Protein AF-0000000086530148 (afdb_homodimer)

pLDDT: mean 88.87, std 15.74, range [31.28, 98.94]

Solvent-accessible surface area (backbone atoms only — not comparable to full-atom values): 15691 Å² total; per-residue (Å²): 125,78,77,72,66,81,71,26,86,39,63,66,50,39,54,51,49,44,41,50,23,48,54,64,55,34,61,70,63,45,58,68,39,42,47,95,46,77,69,20,33,38,30,39,54,86,34,54,71,33,61,21,65,67,44,43,50,54,51,50,53,51,38,49,73,73,59,45,36,38,63,43,64,53,45,79,45,77,48,81,52,71,56,34,38,38,38,42,30,39,30,37,38,32,46,82,56,75,85,52,79,53,49,42,31,37,36,33,41,35,30,34,57,54,96,80,25,42,23,37,38,34,38,45,31,26,53,40,41,72,88,60,36,60,77,54,51,60,37,62,77,63,68,55,33,63,92,106,122,80,78,70,66,82,70,25,86,39,62,65,49,38,54,52,48,46,41,50,21,47,54,64,55,35,62,69,64,44,59,68,39,42,46,96,46,76,70,21,34,36,31,40,54,85,35,55,71,35,60,22,65,67,44,42,49,55,52,50,52,50,38,49,73,73,58,46,38,38,67,42,64,54,45,78,45,77,48,82,53,70,55,33,38,38,39,44,30,39,30,38,38,32,46,82,56,76,86,52,79,53,50,42,32,37,37,36,41,35,28,35,57,54,97,78,26,42,22,38,38,35,37,44,31,26,52,39,43,72,88,61,36,59,77,52,51,59,39,64,77,62,66,56,33,63,92,105

Nearest PDB structures (foldseek):
  3gwr-assembly1_A  TM=8.904E-01  e=2.259E-10  Thiobacillus denitrificans ATCC 25259
  3cnx-assembly1_A  TM=9.156E-01  e=1.763E-09  Streptomyces avermitilis
  3f7s-assembly1_A-2  TM=8.495E-01  e=7.991E-09  Pseudomonas putida KT2440
  2rgq-assembly1_A  TM=8.212E-01  e=1.454E-07  Nostoc punctiforme PCC 73102
  7rec-assembly1_E-2  TM=7.831E-01  e=1.006E-06  Homo sapiens

Secondary structure (DSSP, 8-state):
---------SHHHHHHHHHHHHHTT-HHHHHTTB-SSTT-EEE-TTS-EEEHHHHHHHHHHHHHHHS-EEEEEEEEEEEEETTEEEEEEEEEEEES-TTSPPEEEEEEEEEEEETTEEEEEEEEEEEPPHHHHHHHHHHHHTT--TT-/---------SHHHHHHHHHHHHHTT-HHHHHTTB-SSTT-EEE-TTS-EEEHHHHHHHHHHHHHHHS-EEEEEEEEEEEEETTEEEEEEEEEEEES-TTSPPEEEEEEEEEEEETTEEEEEEEEEEEPPHHHHHHHHHHHHTT--TT-

Foldseek 3Di:
DPPPLPLDQDLVVLVVQCLVCLQVLPLVSNLSQADQDQLAWEAEAVGDIATGSVRVSVVSNVCSVPWRWGKAWQDWDWDDDDFKIKIWTWIFTGTPPNVDGTFTKIKIWIWGQDPNHIHTRYMYMHGDDPVRCVVRVVRVVVVPRPVD/DPPPLPQDQDLVVLVVQCLVCLQVLPLVSNLSQADQDQLAWEAEAVGDIATGSVRVSVVSNVCSVPWRWGKAWQDWDWDDDDFKIKIWTWIFTGTPPNVDGTFTKIKIWIWGQDPNHIHTRYMYMHGDDPVRCVVRVVRVVVVPRPVD

Radius of gyration: 19.08 Å; Cα contacts (8 Å, |Δi|>4): 586; chains: 2; bounding box: 40×58×39 Å

InterPro domains:
  IPR032710 NTF2-like domain superfamily [SSF54427] (8-129)
  IPR037401 SnoaL-like domain [PF13474] (13-127)

Structure (mmCIF, N/CA/C/O backbone):
data_AF-0000000086530148-model_v1
#
loop_
_entity.id
_entity.type
_entity.pdbx_description
1 polymer 'Nuclear transport factor 2 family protein'
#
loop_
_atom_site.group_PDB
_atom_site.id
_atom_site.type_symbol
_atom_site.label_atom_id
_atom_site.label_alt_id
_atom_site.label_comp_id
_atom_site.label_asym_id
_atom_site.label_entity_id
_atom_site.label_seq_id
_atom_site.pdbx_PDB_ins_code
_atom_site.Cartn_x
_atom_site.Cartn_y
_atom_site.Cartn_z
_atom_site.occupancy
_atom_site.B_iso_or_equiv
_atom_site.auth_seq_id
_atom_site.auth_comp_id
_atom_site.auth_asym_id
_atom_site.auth_atom_id
_atom_site.pdbx_PDB_model_num
ATOM 1 N N . MET A 1 1 ? -13.727 29.094 20.203 1 31.28 1 MET A N 1
ATOM 2 C CA . MET A 1 1 ? -14.133 28.922 18.812 1 31.28 1 MET A CA 1
ATOM 3 C C . MET A 1 1 ? -14.414 27.453 18.516 1 31.28 1 MET A C 1
ATOM 5 O O . MET A 1 1 ? -13.742 26.562 19.031 1 31.28 1 MET A O 1
ATOM 9 N N . PRO A 1 2 ? -15.664 27.047 18.25 1 31.56 2 PRO A N 1
ATOM 10 C CA . PRO A 1 2 ? -15.953 25.625 18.078 1 31.56 2 PRO A CA 1
ATOM 11 C C . PRO A 1 2 ? -14.93 24.922 17.188 1 31.56 2 PRO A C 1
ATOM 13 O O . PRO A 1 2 ? -14.32 25.547 16.328 1 31.56 2 PRO A O 1
ATOM 16 N N . ARG A 1 3 ? -14.281 24.125 17.688 1 39.94 3 ARG A N 1
ATOM 17 C CA . ARG A 1 3 ? -13.406 23.297 16.875 1 39.94 3 ARG A CA 1
ATOM 18 C C . ARG A 1 3 ? -14.117 22.812 15.617 1 39.94 3 ARG A C 1
ATOM 20 O O . ARG A 1 3 ? -14.969 21.938 15.688 1 39.94 3 ARG A O 1
ATOM 27 N N . PHE A 1 4 ? -14.562 23.734 14.805 1 40.62 4 PHE A N 1
ATOM 28 C CA . PHE A 1 4 ? -15.172 23.328 13.539 1 40.62 4 PHE A CA 1
ATOM 29 C C . PHE A 1 4 ? -14.414 22.172 12.914 1 40.62 4 PHE A C 1
ATOM 31 O O . PHE A 1 4 ? -13.25 22.312 12.523 1 40.62 4 PHE A O 1
ATOM 38 N N . ALA A 1 5 ? -14.633 21.172 13.414 1 47.31 5 ALA A N 1
ATOM 39 C CA . ALA A 1 5 ? -14.078 19.906 12.93 1 47.31 5 ALA A CA 1
ATOM 40 C C . ALA A 1 5 ? -14.156 19.812 11.406 1 47.31 5 ALA A C 1
ATOM 42 O O . ALA A 1 5 ? -15.211 20.062 10.82 1 47.31 5 ALA A O 1
ATOM 43 N N . ARG A 1 6 ? -13.164 20.297 10.688 1 51.69 6 ARG A N 1
ATOM 44 C CA . ARG A 1 6 ? -13.156 20.281 9.227 1 51.69 6 ARG A CA 1
ATOM 45 C C . ARG A 1 6 ? -13.836 19.016 8.695 1 51.69 6 ARG A C 1
ATOM 47 O O . ARG A 1 6 ? -13.414 17.906 9 1 51.69 6 ARG A O 1
ATOM 54 N N . LEU A 1 7 ? -15.156 19.062 8.602 1 55.5 7 LEU A N 1
ATOM 55 C CA . LEU A 1 7 ? -15.953 18.031 7.949 1 55.5 7 LEU A CA 1
ATOM 56 C C . LEU A 1 7 ? -15.531 17.859 6.492 1 55.5 7 LEU A C 1
ATOM 58 O O . LEU A 1 7 ? -15.555 18.812 5.715 1 55.5 7 LEU A O 1
ATOM 62 N N . PHE A 1 8 ? -14.68 16.922 6.344 1 63.38 8 PHE A N 1
ATOM 63 C CA . PHE A 1 8 ? -14.352 16.672 4.945 1 63.38 8 PHE A CA 1
ATOM 64 C C . PHE A 1 8 ? -15.422 15.82 4.277 1 63.38 8 PHE A C 1
ATOM 66 O O . PHE A 1 8 ? -15.656 14.68 4.676 1 63.38 8 PHE A O 1
ATOM 73 N N . GLU A 1 9 ? -16.109 16.531 3.383 1 71.81 9 GLU A N 1
ATOM 74 C CA . GLU A 1 9 ? -17.203 15.859 2.688 1 71.81 9 GLU A CA 1
ATOM 75 C C . GLU A 1 9 ? -16.688 14.875 1.645 1 71.81 9 GLU A C 1
ATOM 77 O O . GLU A 1 9 ? -17.266 13.812 1.442 1 71.81 9 GLU A O 1
ATOM 82 N N . ALA A 1 10 ? -15.539 15.164 1.147 1 87.56 10 ALA A N 1
ATOM 83 C CA . ALA A 1 10 ? -14.992 14.297 0.107 1 87.56 10 ALA A CA 1
ATOM 84 C C . ALA A 1 10 ? -13.625 13.75 0.514 1 87.56 10 ALA A C 1
ATOM 86 O O . ALA A 1 10 ? -12.875 14.414 1.233 1 87.56 10 ALA A O 1
ATOM 87 N N . ALA A 1 11 ? -13.344 12.5 0.183 1 94.06 11 ALA A N 1
ATOM 88 C CA . ALA A 1 11 ? -12.031 11.891 0.429 1 94.06 11 ALA A CA 1
ATOM 89 C C . ALA A 1 11 ? -10.914 12.781 -0.098 1 94.06 11 ALA A C 1
ATOM 91 O O . ALA A 1 11 ? -9.852 12.883 0.521 1 94.06 11 ALA A O 1
ATOM 92 N N . ALA A 1 12 ? -11.172 13.484 -1.204 1 95.19 12 ALA A N 1
ATOM 93 C CA . ALA A 1 12 ? -10.172 14.375 -1.788 1 95.19 12 ALA A CA 1
ATOM 94 C C . ALA A 1 12 ? -9.836 15.516 -0.834 1 95.19 12 ALA A C 1
ATOM 96 O O . ALA A 1 12 ? -8.688 15.977 -0.786 1 95.19 12 ALA A O 1
ATOM 97 N N . ASP A 1 13 ? -10.797 15.938 -0.107 1 95.06 13 ASP A N 1
ATOM 98 C CA . ASP A 1 13 ? -10.555 16.984 0.876 1 95.06 13 ASP A CA 1
ATOM 99 C C . ASP A 1 13 ? -9.625 16.5 1.98 1 95.06 13 ASP A C 1
ATOM 101 O O . ASP A 1 13 ? -8.75 17.25 2.434 1 95.06 13 ASP A O 1
ATOM 105 N N . THR A 1 14 ? -9.82 15.289 2.395 1 96.44 14 THR A N 1
ATOM 106 C CA . THR A 1 14 ? -8.945 14.695 3.396 1 96.44 14 THR A CA 1
ATOM 107 C C . THR A 1 14 ? -7.52 14.578 2.865 1 96.44 14 THR A C 1
ATOM 109 O O . THR A 1 14 ? -6.559 14.914 3.562 1 96.44 14 THR A O 1
ATOM 112 N N . LEU A 1 15 ? -7.371 14.156 1.647 1 97.75 15 LEU A N 1
ATOM 113 C CA . LEU A 1 15 ? -6.051 14.031 1.041 1 97.75 15 LEU A CA 1
ATOM 114 C C . LEU A 1 15 ? -5.367 15.391 0.942 1 97.75 15 LEU A C 1
ATOM 116 O O . LEU A 1 15 ? -4.195 15.523 1.303 1 97.75 15 LEU A O 1
ATOM 120 N N . ASN A 1 16 ? -6.094 16.375 0.522 1 97.06 16 ASN A N 1
ATOM 121 C CA . ASN A 1 16 ? -5.551 17.734 0.434 1 97.06 16 ASN A CA 1
ATOM 122 C C . ASN A 1 16 ? -5.148 18.266 1.807 1 97.06 16 ASN A C 1
ATOM 124 O O . ASN A 1 16 ? -4.109 18.906 1.944 1 97.06 16 ASN A O 1
ATOM 128 N N . ALA A 1 17 ? -5.98 17.984 2.762 1 97.19 17 ALA A N 1
ATOM 129 C CA . ALA A 1 17 ? -5.668 18.406 4.125 1 97.19 17 ALA A CA 1
ATOM 130 C C . ALA A 1 17 ? -4.395 17.734 4.633 1 97.19 17 ALA A C 1
ATOM 132 O O . ALA A 1 17 ? -3.6 18.359 5.344 1 97.19 17 ALA A O 1
ATOM 133 N N . TYR A 1 18 ? -4.215 16.484 4.289 1 98.25 18 TYR A N 1
ATOM 134 C CA . TYR A 1 18 ? -3.004 15.766 4.66 1 98.25 18 TYR A CA 1
ATOM 135 C C . TYR A 1 18 ? -1.766 16.453 4.086 1 98.25 18 TYR A C 1
ATOM 137 O O . TYR A 1 18 ? -0.813 16.734 4.816 1 98.25 18 TYR A O 1
ATOM 145 N N . TYR A 1 19 ? -1.774 16.781 2.805 1 98.31 19 TYR A N 1
ATOM 146 C CA . TYR A 1 19 ? -0.641 17.422 2.154 1 98.31 19 TYR A CA 1
ATOM 147 C C . TYR A 1 19 ? -0.338 18.766 2.803 1 98.31 19 TYR A C 1
ATOM 149 O O . TYR A 1 19 ? 0.825 19.094 3.049 1 98.31 19 TYR A O 1
ATOM 157 N N . GLN A 1 20 ? -1.393 19.5 3.055 1 98.06 20 GLN A N 1
ATOM 158 C CA . GLN A 1 20 ? -1.22 20.812 3.66 1 98.06 20 GLN A CA 1
ATOM 159 C C . GLN A 1 20 ? -0.646 20.703 5.07 1 98.06 20 GLN A C 1
ATOM 161 O O . GLN A 1 20 ? 0.242 21.469 5.449 1 98.06 20 GLN A O 1
ATOM 166 N N . ALA A 1 21 ? -1.185 19.719 5.801 1 98.31 21 ALA A N 1
ATOM 167 C CA . ALA A 1 21 ? -0.705 19.547 7.168 1 98.31 21 ALA A CA 1
ATOM 168 C C . ALA A 1 21 ? 0.757 19.109 7.184 1 98.31 21 ALA A C 1
ATOM 170 O O . ALA A 1 21 ? 1.521 19.5 8.07 1 98.31 21 ALA A O 1
ATOM 171 N N . VAL A 1 22 ? 1.179 18.281 6.246 1 98.19 22 VAL A N 1
ATOM 172 C CA . VAL A 1 22 ? 2.578 17.891 6.102 1 98.19 22 VAL A CA 1
ATOM 173 C C . VAL A 1 22 ? 3.424 19.125 5.789 1 98.19 22 VAL A C 1
ATOM 175 O O . VAL A 1 22 ? 4.453 19.359 6.426 1 98.19 22 VAL A O 1
ATOM 178 N N . ALA A 1 23 ? 2.992 19.938 4.863 1 97.69 23 ALA A N 1
ATOM 179 C CA . ALA A 1 23 ? 3.719 21.141 4.453 1 97.69 23 ALA A CA 1
ATOM 180 C C . ALA A 1 23 ? 3.883 22.109 5.625 1 97.69 23 ALA A C 1
ATOM 182 O O . ALA A 1 23 ? 4.934 22.734 5.773 1 97.69 23 ALA A O 1
ATOM 183 N N . ASP A 1 24 ? 2.871 22.188 6.457 1 97.44 24 ASP A N 1
ATOM 184 C CA . ASP A 1 24 ? 2.857 23.125 7.578 1 97.44 24 ASP A CA 1
ATOM 185 C C . ASP A 1 24 ? 3.553 22.516 8.797 1 97.44 24 ASP A C 1
ATOM 187 O O . ASP A 1 24 ? 3.695 23.188 9.828 1 97.44 24 ASP A O 1
ATOM 191 N N . ALA A 1 25 ? 3.91 21.312 8.656 1 97.19 25 ALA A N 1
ATOM 192 C CA . ALA A 1 25 ? 4.445 20.562 9.797 1 97.19 25 ALA A CA 1
ATOM 193 C C . ALA A 1 25 ? 3.518 20.672 11.008 1 97.19 25 ALA A C 1
ATOM 195 O O . ALA A 1 25 ? 3.967 20.953 12.117 1 97.19 25 ALA A O 1
ATOM 196 N N . ASN A 1 26 ? 2.219 20.516 10.75 1 98.12 26 ASN A N 1
ATOM 197 C CA . ASN A 1 26 ? 1.187 20.609 11.781 1 98.12 26 ASN A CA 1
ATOM 198 C C . ASN A 1 26 ? 0.77 19.234 12.273 1 98.12 26 ASN A C 1
ATOM 200 O O . ASN A 1 26 ? -0.142 18.609 11.719 1 98.12 26 ASN A O 1
ATOM 204 N N . LEU A 1 27 ? 1.392 18.797 13.359 1 98.12 27 LEU A N 1
ATOM 205 C CA . LEU A 1 27 ? 1.2 17.438 13.859 1 98.12 27 LEU A CA 1
ATOM 206 C C . LEU A 1 27 ? -0.245 17.219 14.297 1 98.12 27 LEU A C 1
ATOM 208 O O . LEU A 1 27 ? -0.84 16.188 13.984 1 98.12 27 LEU A O 1
ATOM 212 N N . ASP A 1 28 ? -0.792 18.141 15 1 97.31 28 ASP A N 1
ATOM 213 C CA . ASP A 1 28 ? -2.156 18 15.492 1 97.31 28 ASP A CA 1
ATOM 214 C C . ASP A 1 28 ? -3.143 17.828 14.336 1 97.31 28 ASP A C 1
ATOM 216 O O . ASP A 1 28 ? -4.039 16.984 14.391 1 97.31 28 ASP A O 1
ATOM 220 N N . ALA A 1 29 ? -3.025 18.641 13.328 1 97.25 29 ALA A N 1
ATOM 221 C CA . ALA A 1 29 ? -3.887 18.531 12.148 1 97.25 29 ALA A CA 1
ATOM 222 C C . ALA A 1 29 ? -3.736 17.172 11.484 1 97.25 29 ALA A C 1
ATOM 224 O O . ALA A 1 29 ? -4.727 16.562 11.062 1 97.25 29 ALA A O 1
ATOM 225 N N . LEU A 1 30 ? -2.498 16.672 11.414 1 97.81 30 LEU A N 1
ATOM 226 C CA . LEU A 1 30 ? -2.236 15.383 10.797 1 97.81 30 LEU A CA 1
ATOM 227 C C . LEU A 1 30 ? -2.941 14.266 11.562 1 97.81 30 LEU A C 1
ATOM 229 O O . LEU A 1 30 ? -3.607 13.422 10.961 1 97.81 30 LEU A O 1
ATOM 233 N N . LEU A 1 31 ? -2.781 14.344 12.844 1 96.75 31 LEU A N 1
ATOM 234 C CA . LEU A 1 31 ? -3.332 13.266 13.664 1 96.75 31 LEU A CA 1
ATOM 235 C C . LEU A 1 31 ? -4.855 13.25 13.586 1 96.75 31 LEU A C 1
ATOM 237 O O . LEU A 1 31 ? -5.477 12.188 13.648 1 96.75 31 LEU A O 1
ATOM 241 N N . GLY A 1 32 ? -5.426 14.422 13.391 1 94.81 32 GLY A N 1
ATOM 242 C CA . GLY A 1 32 ? -6.871 14.539 13.289 1 94.81 32 GLY A CA 1
ATOM 243 C C . GLY A 1 32 ? -7.434 13.906 12.031 1 94.81 32 GLY A C 1
ATOM 244 O O . GLY A 1 32 ? -8.641 13.703 11.922 1 94.81 32 GLY A O 1
ATOM 245 N N . LEU A 1 33 ? -6.605 13.492 11.094 1 96.62 33 LEU A N 1
ATOM 246 C CA . LEU A 1 33 ? -7.051 12.953 9.812 1 96.62 33 LEU A CA 1
ATOM 247 C C . LEU A 1 33 ? -7.117 11.43 9.859 1 96.62 33 LEU A C 1
ATOM 249 O O . LEU A 1 33 ? -7.609 10.805 8.922 1 96.62 33 LEU A O 1
ATOM 253 N N . TRP A 1 34 ? -6.66 10.82 10.945 1 96.12 34 TRP A N 1
ATOM 254 C CA . TRP A 1 34 ? -6.59 9.367 11.047 1 96.12 34 TRP A CA 1
ATOM 255 C C . TRP A 1 34 ? -7.82 8.812 11.75 1 96.12 34 TRP A C 1
ATOM 257 O O . TRP A 1 34 ? -8.422 9.492 12.586 1 96.12 34 TRP A O 1
ATOM 267 N N . ILE A 1 35 ? -8.18 7.605 11.391 1 94.06 35 ILE A N 1
ATOM 268 C CA . ILE A 1 35 ? -9.172 6.895 12.188 1 94.06 35 ILE A CA 1
ATOM 269 C C . ILE A 1 35 ? -8.625 6.645 13.586 1 94.06 35 ILE A C 1
ATOM 271 O O . ILE A 1 35 ? -7.418 6.492 13.773 1 94.06 35 ILE A O 1
ATOM 275 N N . ASP A 1 36 ? -9.562 6.605 14.492 1 91.75 36 ASP A N 1
ATOM 276 C CA . ASP A 1 36 ? -9.188 6.289 15.867 1 91.75 36 ASP A CA 1
ATOM 277 C C . ASP A 1 36 ? -9.43 4.816 16.172 1 91.75 36 ASP A C 1
ATOM 279 O O . ASP A 1 36 ? -10.297 4.484 16.984 1 91.75 36 ASP A O 1
ATOM 283 N N . GLU A 1 37 ? -8.789 3.879 15.477 1 90.88 37 GLU A N 1
ATOM 284 C CA . GLU A 1 37 ? -8.859 2.426 15.602 1 90.88 37 GLU A CA 1
ATOM 285 C C . GLU A 1 37 ? -7.473 1.795 15.523 1 90.88 37 GLU A C 1
ATOM 287 O O . GLU A 1 37 ? -6.539 2.395 14.984 1 90.88 37 GLU A O 1
ATOM 292 N N . ASP A 1 38 ? -7.395 0.629 16.047 1 90.56 38 ASP A N 1
ATOM 293 C CA . ASP A 1 38 ? -6.121 -0.081 16.125 1 90.56 38 ASP A CA 1
ATOM 294 C C . ASP A 1 38 ? -5.59 -0.389 14.727 1 90.56 38 ASP A C 1
ATOM 296 O O . ASP A 1 38 ? -4.395 -0.638 14.547 1 90.56 38 ASP A O 1
ATOM 300 N N . PHE A 1 39 ? -6.457 -0.249 13.797 1 92.81 39 PHE A N 1
ATOM 301 C CA . PHE A 1 39 ? -6.039 -0.588 12.445 1 92.81 39 PHE A CA 1
ATOM 302 C C . PHE A 1 39 ? -5.195 0.53 11.844 1 92.81 39 PHE A C 1
ATOM 304 O O . PHE A 1 39 ? -4.453 0.307 10.883 1 92.81 39 PHE A O 1
ATOM 311 N N . ALA A 1 40 ? -5.316 1.73 12.312 1 97.06 40 ALA A N 1
ATOM 312 C CA . ALA A 1 40 ? -4.523 2.826 11.758 1 97.06 40 ALA A CA 1
ATOM 313 C C . ALA A 1 40 ? -3.057 2.428 11.617 1 97.06 40 ALA A C 1
ATOM 315 O O . ALA A 1 40 ? -2.441 1.963 12.578 1 97.06 40 ALA A O 1
ATOM 316 N N . SER A 1 41 ? -2.488 2.605 10.375 1 97.81 41 SER A N 1
ATOM 317 C CA . SER A 1 41 ? -1.117 2.158 10.148 1 97.81 41 SER A CA 1
ATOM 318 C C . SER A 1 41 ? -0.475 2.908 8.984 1 97.81 41 SER A C 1
ATOM 320 O O . SER A 1 41 ? -1.171 3.537 8.188 1 97.81 41 SER A O 1
ATOM 322 N N . CYS A 1 42 ? 0.798 2.84 8.961 1 97.69 42 CYS A N 1
ATOM 323 C CA . CYS A 1 42 ? 1.497 3.416 7.816 1 97.69 42 CYS A CA 1
ATOM 324 C C . CYS A 1 42 ? 2.844 2.738 7.602 1 97.69 42 CYS A C 1
ATOM 326 O O . CYS A 1 42 ? 3.445 2.229 8.547 1 97.69 42 CYS A O 1
ATOM 328 N N . VAL A 1 43 ? 3.176 2.598 6.418 1 97.94 43 VAL A N 1
ATOM 329 C CA . VAL A 1 43 ? 4.508 2.248 5.941 1 97.94 43 VAL A CA 1
ATOM 330 C C . VAL A 1 43 ? 5.109 3.428 5.18 1 97.94 43 VAL A C 1
ATOM 332 O O . VAL A 1 43 ? 4.578 3.842 4.145 1 97.94 43 VAL A O 1
ATOM 335 N N . TRP A 1 44 ? 6.195 3.906 5.738 1 96.94 44 TRP A N 1
ATOM 336 C CA . TRP A 1 44 ? 6.844 5.043 5.09 1 96.94 44 TRP A CA 1
ATOM 337 C C . TRP A 1 44 ? 7.797 4.57 3.996 1 96.94 44 TRP A C 1
ATOM 339 O O . TRP A 1 44 ? 8.141 3.389 3.928 1 96.94 44 TRP A O 1
ATOM 349 N N . ALA A 1 45 ? 8.211 5.551 3.199 1 96.69 45 ALA A N 1
ATOM 350 C CA . ALA A 1 45 ? 8.992 5.211 2.014 1 96.69 45 ALA A CA 1
ATOM 351 C C . ALA A 1 45 ? 10.359 4.648 2.396 1 96.69 45 ALA A C 1
ATOM 353 O O . ALA A 1 45 ? 10.984 3.932 1.614 1 96.69 45 ALA A O 1
ATOM 354 N N . ASP A 1 46 ? 10.797 4.957 3.561 1 93.56 46 ASP A N 1
ATOM 355 C CA . ASP A 1 46 ? 12.102 4.461 3.998 1 93.56 46 ASP A CA 1
ATOM 356 C C . ASP A 1 46 ? 11.969 3.1 4.68 1 93.56 46 ASP A C 1
AT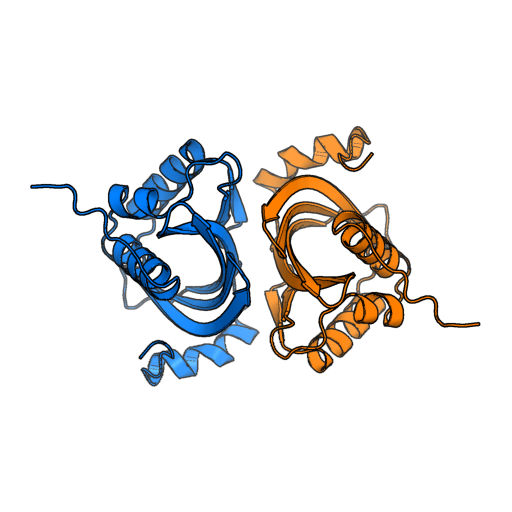OM 358 O O . ASP A 1 46 ? 12.945 2.561 5.195 1 93.56 46 ASP A O 1
ATOM 362 N N . GLY A 1 47 ? 10.758 2.617 4.781 1 93.88 47 GLY A N 1
ATOM 363 C CA . GLY A 1 47 ? 10.547 1.266 5.273 1 93.88 47 GLY A CA 1
ATOM 364 C C . GLY A 1 47 ? 10.07 1.22 6.711 1 93.88 47 GLY A C 1
ATOM 365 O O . GLY A 1 47 ? 9.781 0.145 7.242 1 93.88 47 GLY A O 1
ATOM 366 N N . GLU A 1 48 ? 10.023 2.33 7.367 1 94 48 GLU A N 1
ATOM 367 C CA . GLU A 1 48 ? 9.469 2.348 8.719 1 94 48 GLU A CA 1
ATOM 368 C C . GLU A 1 48 ? 7.988 1.978 8.711 1 94 48 GLU A C 1
ATOM 370 O O . GLU A 1 48 ? 7.223 2.465 7.875 1 94 48 GLU A O 1
ATOM 375 N N . HIS A 1 49 ? 7.625 1.077 9.57 1 95.06 49 HIS A N 1
ATOM 376 C CA . HIS A 1 49 ? 6.25 0.615 9.703 1 95.06 49 HIS A CA 1
ATOM 377 C C . HIS A 1 49 ? 5.676 0.961 11.07 1 95.06 49 HIS A C 1
ATOM 379 O O . HIS A 1 49 ? 6.266 0.628 12.102 1 95.06 49 HIS A O 1
ATOM 385 N N . LEU A 1 50 ? 4.551 1.612 11.094 1 96.12 50 LEU A N 1
ATOM 386 C CA . LEU A 1 50 ? 3.926 2.092 12.32 1 96.12 50 LEU A CA 1
ATOM 387 C C . LEU A 1 50 ? 2.492 1.583 12.43 1 96.12 50 LEU A C 1
ATOM 389 O O . LEU A 1 50 ? 1.761 1.548 11.438 1 96.12 50 LEU A O 1
ATOM 393 N N . HIS A 1 51 ? 2.111 1.182 13.672 1 95.06 51 HIS A N 1
ATOM 394 C CA . HIS A 1 51 ? 0.755 0.721 13.945 1 95.06 51 HIS A CA 1
ATOM 395 C C . HIS A 1 51 ? 0.157 1.449 15.141 1 95.06 51 HIS A C 1
ATOM 397 O O . HIS A 1 51 ? 0.816 1.603 16.172 1 95.06 51 HIS A O 1
ATOM 403 N N . GLY A 1 52 ? -1.046 1.836 14.953 1 96.06 52 GLY A N 1
ATOM 404 C CA . GLY A 1 52 ? -1.732 2.539 16.031 1 96.06 52 GLY A CA 1
ATOM 405 C C . GLY A 1 52 ? -1.369 4.012 16.109 1 96.06 52 GLY A C 1
ATOM 406 O O . GLY A 1 52 ? -0.271 4.406 15.703 1 96.06 52 GLY A O 1
ATOM 407 N N . LEU A 1 53 ? -2.279 4.773 16.719 1 96.62 53 LEU A N 1
ATOM 408 C CA . LEU A 1 53 ? -2.162 6.227 16.719 1 96.62 53 LEU A CA 1
ATOM 409 C C . LEU A 1 53 ? -0.958 6.68 17.531 1 96.62 53 LEU A C 1
ATOM 411 O O . LEU A 1 53 ? -0.317 7.68 17.203 1 96.62 53 LEU A O 1
ATOM 415 N N . ASP A 1 54 ? -0.585 5.949 18.531 1 97 54 ASP A N 1
ATOM 416 C CA . ASP A 1 54 ? 0.561 6.348 19.344 1 97 54 ASP A CA 1
ATOM 417 C C . ASP A 1 54 ? 1.854 6.289 18.531 1 97 54 ASP A C 1
ATOM 419 O O . ASP A 1 54 ? 2.637 7.242 18.531 1 97 54 ASP A O 1
ATOM 423 N N . GLN A 1 55 ? 2.043 5.164 17.859 1 97.19 55 GLN A N 1
ATOM 424 C CA . GLN A 1 55 ? 3.238 5.043 17.031 1 97.19 55 GLN A CA 1
ATOM 425 C C . GLN A 1 55 ? 3.201 6.031 15.867 1 97.19 55 GLN A C 1
ATOM 427 O O . GLN A 1 55 ? 4.227 6.613 15.508 1 97.19 55 GLN A O 1
ATOM 432 N N . ILE A 1 56 ? 2.053 6.238 15.312 1 98 56 ILE A N 1
ATOM 433 C CA . ILE A 1 56 ? 1.912 7.176 14.203 1 98 56 ILE A CA 1
ATOM 434 C C . ILE A 1 56 ? 2.24 8.594 14.68 1 98 56 ILE A C 1
ATOM 436 O O . ILE A 1 56 ? 2.959 9.328 14 1 98 56 ILE A O 1
ATOM 440 N N . ARG A 1 57 ? 1.735 8.938 15.82 1 98 57 ARG A N 1
ATOM 441 C CA . ARG A 1 57 ? 2.043 10.25 16.391 1 98 57 ARG A CA 1
ATOM 442 C C . ARG A 1 57 ? 3.547 10.438 16.547 1 98 57 ARG A C 1
ATOM 444 O O . ARG A 1 57 ? 4.102 11.445 16.109 1 98 57 ARG A O 1
ATOM 451 N N . SER A 1 58 ? 4.16 9.492 17.172 1 97.94 58 SER A N 1
ATOM 452 C CA . SER A 1 58 ? 5.594 9.586 17.422 1 97.94 58 SER A CA 1
ATOM 453 C C . SER A 1 58 ? 6.375 9.625 16.109 1 97.94 58 SER A C 1
ATOM 455 O O . SER A 1 58 ? 7.324 10.398 15.969 1 97.94 58 SER A O 1
ATOM 457 N N . GLY A 1 59 ? 6.031 8.789 15.18 1 97.19 59 GLY A N 1
ATOM 458 C CA . GLY A 1 59 ? 6.676 8.758 13.875 1 97.19 59 GLY A CA 1
ATOM 459 C C . GLY A 1 59 ? 6.527 10.062 13.109 1 97.19 59 GLY A C 1
ATOM 460 O O . GLY A 1 59 ? 7.5 10.578 12.555 1 97.19 59 GLY A O 1
ATOM 461 N N . LEU A 1 60 ? 5.332 10.586 13.094 1 97.81 60 LEU A N 1
ATOM 462 C CA . LEU A 1 60 ? 5.078 11.852 12.406 1 97.81 60 LEU A CA 1
ATOM 463 C C . LEU A 1 60 ? 5.859 12.984 13.062 1 97.81 60 LEU A C 1
ATOM 465 O O . LEU A 1 60 ? 6.438 13.828 12.367 1 97.81 60 LEU A O 1
ATOM 469 N N . ALA A 1 61 ? 5.816 13.016 14.383 1 98 61 ALA A N 1
ATOM 470 C CA . ALA A 1 61 ? 6.566 14.047 15.094 1 98 61 ALA A CA 1
ATOM 471 C C . ALA A 1 61 ? 8.039 14.023 14.703 1 98 61 ALA A C 1
ATOM 473 O O . ALA A 1 61 ? 8.633 15.062 14.398 1 98 61 ALA A O 1
ATOM 474 N N . ASN A 1 62 ? 8.594 12.891 14.695 1 97.31 62 ASN A N 1
ATOM 475 C CA . ASN A 1 62 ? 10 12.727 14.32 1 97.31 62 ASN A CA 1
ATOM 476 C C . ASN A 1 62 ? 10.25 13.172 12.883 1 97.31 62 ASN A C 1
ATOM 478 O O . ASN A 1 62 ? 11.219 13.883 12.609 1 97.31 62 ASN A O 1
ATOM 482 N N . ARG A 1 63 ? 9.422 12.797 11.992 1 95.62 63 ARG A N 1
ATOM 483 C CA . ARG A 1 63 ? 9.586 13.109 10.57 1 95.62 63 ARG A CA 1
ATOM 484 C C . ARG A 1 63 ? 9.453 14.609 10.328 1 95.62 63 ARG A C 1
ATOM 486 O O . ARG A 1 63 ? 10.227 15.188 9.555 1 95.62 63 ARG A O 1
ATOM 493 N N . LEU A 1 64 ? 8.492 15.211 10.945 1 96.31 64 LEU A N 1
ATOM 494 C CA . LEU A 1 64 ? 8.289 16.641 10.781 1 96.31 64 LEU A CA 1
ATOM 495 C C . LEU A 1 64 ? 9.477 17.438 11.328 1 96.31 64 LEU A C 1
ATOM 497 O O . LEU A 1 64 ? 9.82 18.5 10.797 1 96.31 64 LEU A O 1
ATOM 501 N N . ALA A 1 65 ? 10.133 16.875 12.312 1 96 65 ALA A N 1
ATOM 502 C CA . ALA A 1 65 ? 11.258 17.547 12.945 1 96 65 ALA A CA 1
ATOM 503 C C . ALA A 1 65 ? 12.547 17.328 12.164 1 96 65 ALA A C 1
ATOM 505 O O . ALA A 1 65 ? 13.398 18.219 12.094 1 96 65 ALA A O 1
ATOM 506 N N . THR A 1 66 ? 12.695 16.172 11.5 1 94.56 66 THR A N 1
ATOM 507 C CA . THR A 1 66 ? 14 15.797 10.969 1 94.56 66 THR A CA 1
ATOM 508 C C . THR A 1 66 ? 14.023 15.906 9.453 1 94.56 66 THR A C 1
ATOM 510 O O . THR A 1 66 ? 15.07 16.141 8.852 1 94.56 66 THR A O 1
ATOM 513 N N . ARG A 1 67 ? 12.93 15.672 8.891 1 92.25 67 ARG A N 1
ATOM 514 C CA . ARG A 1 67 ? 12.852 15.617 7.438 1 92.25 67 ARG A CA 1
ATOM 515 C C . ARG A 1 67 ? 11.578 16.297 6.93 1 92.25 67 ARG A C 1
ATOM 517 O O . ARG A 1 67 ? 10.742 15.641 6.301 1 92.25 67 ARG A O 1
ATOM 524 N N . PRO A 1 68 ? 11.445 17.578 7.191 1 94.69 68 PRO A N 1
ATOM 525 C CA . PRO A 1 68 ? 10.266 18.266 6.656 1 94.69 68 PRO A CA 1
ATOM 526 C C . PRO A 1 68 ? 10.227 18.266 5.129 1 94.69 68 PRO A C 1
ATOM 528 O O . PRO A 1 68 ? 11.266 18.406 4.48 1 94.69 68 PRO A O 1
ATOM 531 N N . VAL A 1 69 ? 9 18.016 4.551 1 97.12 69 VAL A N 1
ATOM 532 C CA . VAL A 1 69 ? 8.852 18 3.1 1 97.12 69 VAL A CA 1
ATOM 533 C C . VAL A 1 69 ? 7.535 18.656 2.701 1 97.12 69 VAL A C 1
ATOM 535 O O . VAL A 1 69 ? 6.652 18.844 3.541 1 97.12 69 VAL A O 1
ATOM 538 N N . THR A 1 70 ? 7.465 19.062 1.493 1 97.38 70 THR A N 1
ATOM 539 C CA . THR A 1 70 ? 6.199 19.281 0.805 1 97.38 70 THR A CA 1
ATOM 540 C C . THR A 1 70 ? 5.945 18.172 -0.22 1 97.38 70 THR A C 1
ATOM 542 O O . THR A 1 70 ? 6.879 17.672 -0.854 1 97.38 70 THR A O 1
ATOM 545 N N . ILE A 1 71 ? 4.691 17.766 -0.321 1 97.81 71 ILE A N 1
ATOM 546 C CA . ILE A 1 71 ? 4.34 16.656 -1.204 1 97.81 71 ILE A CA 1
ATOM 547 C C . ILE A 1 71 ? 3.527 17.188 -2.387 1 97.81 71 ILE A C 1
ATOM 549 O O . ILE A 1 71 ? 2.531 17.891 -2.201 1 97.81 71 ILE A O 1
ATOM 553 N N . GLU A 1 72 ? 3.988 16.891 -3.535 1 96.75 72 GLU A N 1
ATOM 554 C CA . GLU A 1 72 ? 3.26 17.188 -4.762 1 96.75 72 GLU A CA 1
ATOM 555 C C . GLU A 1 72 ? 2.748 15.922 -5.434 1 96.75 72 GLU A C 1
ATOM 557 O O . GLU A 1 72 ? 3.539 15.094 -5.895 1 96.75 72 GLU A O 1
ATOM 562 N N . PRO A 1 73 ? 1.442 15.773 -5.449 1 97.56 73 PRO A N 1
ATOM 563 C CA . PRO A 1 73 ? 0.922 14.648 -6.223 1 97.56 73 PRO A CA 1
ATOM 564 C C . PRO A 1 73 ? 1.123 14.82 -7.727 1 97.56 73 PRO A C 1
ATOM 566 O O . PRO A 1 73 ? 0.873 15.898 -8.266 1 97.56 73 PRO A O 1
ATOM 569 N N . LEU A 1 74 ? 1.577 13.797 -8.477 1 96.06 74 LEU A N 1
ATOM 570 C CA . LEU A 1 74 ? 1.939 13.898 -9.883 1 96.06 74 LEU A CA 1
ATOM 571 C C . LEU A 1 74 ? 1.003 13.062 -10.75 1 96.06 74 LEU A C 1
ATOM 573 O O . LEU A 1 74 ? 0.67 13.461 -11.867 1 96.06 74 LEU A O 1
ATOM 577 N N . ASP A 1 75 ? 0.576 11.883 -10.367 1 94.94 75 ASP A N 1
ATOM 578 C CA . ASP A 1 75 ? -0.329 10.953 -11.031 1 94.94 75 ASP A CA 1
ATOM 579 C C . ASP A 1 75 ? -1.249 10.266 -10.031 1 94.94 75 ASP A C 1
ATOM 581 O O . ASP A 1 75 ? -0.808 9.398 -9.273 1 94.94 75 ASP A O 1
ATOM 585 N N . ILE A 1 76 ? -2.492 10.664 -10.109 1 96.38 76 ILE A N 1
ATOM 586 C CA . ILE A 1 76 ? -3.445 10.211 -9.102 1 96.38 76 ILE A CA 1
ATOM 587 C C . ILE A 1 76 ? -4.441 9.242 -9.734 1 96.38 76 ILE A C 1
ATOM 589 O O . ILE A 1 76 ? -5.031 9.531 -10.773 1 96.38 76 ILE A O 1
ATOM 593 N N . ARG A 1 77 ? -4.582 8.109 -9.164 1 95.44 77 ARG A N 1
ATOM 594 C CA . ARG A 1 77 ? -5.656 7.176 -9.469 1 95.44 77 ARG A CA 1
ATOM 595 C C . ARG A 1 77 ? -6.504 6.895 -8.234 1 95.44 77 ARG A C 1
ATOM 597 O O . ARG A 1 77 ? -5.984 6.82 -7.121 1 95.44 77 ARG A O 1
ATOM 604 N N . VAL A 1 78 ? -7.805 6.715 -8.484 1 95.88 78 VAL A N 1
ATOM 605 C CA . VAL A 1 78 ? -8.711 6.578 -7.348 1 95.88 78 VAL A CA 1
ATOM 606 C C . VAL A 1 78 ? -9.688 5.434 -7.605 1 95.88 78 VAL A C 1
ATOM 608 O O . VAL A 1 78 ? -10.172 5.262 -8.727 1 95.88 78 VAL A O 1
ATOM 611 N N . TYR A 1 79 ? -9.836 4.594 -6.602 1 93.19 79 TYR A N 1
ATOM 612 C CA . TYR A 1 79 ? -10.953 3.652 -6.539 1 93.19 79 TYR A CA 1
ATOM 613 C C . TYR A 1 79 ? -11.938 4.043 -5.445 1 93.19 79 TYR A C 1
ATOM 615 O O . TYR A 1 79 ? -11.57 4.113 -4.27 1 93.19 79 TYR A O 1
ATOM 623 N N . ASP A 1 80 ? -13.148 4.258 -5.863 1 90.12 80 ASP A N 1
ATOM 624 C CA . ASP A 1 80 ? -14.188 4.707 -4.945 1 90.12 80 ASP A CA 1
ATOM 625 C C . ASP A 1 80 ? -15.242 3.621 -4.734 1 90.12 80 ASP A C 1
ATOM 627 O O . ASP A 1 80 ? -15.953 3.25 -5.672 1 90.12 80 ASP A O 1
ATOM 631 N N . SER A 1 81 ? -15.211 3.031 -3.57 1 82.25 81 SER A N 1
ATOM 632 C CA . SER A 1 81 ? -16.266 2.092 -3.18 1 82.25 81 SER A CA 1
ATOM 633 C C . SER A 1 81 ? -17.094 2.643 -2.033 1 82.25 81 SER A C 1
ATOM 635 O O . SER A 1 81 ? -16.812 3.729 -1.519 1 82.25 81 SER A O 1
ATOM 637 N N . LEU A 1 82 ? -18.172 1.818 -1.761 1 79.69 82 LEU A N 1
ATOM 638 C CA . LEU A 1 82 ? -19.016 2.256 -0.664 1 79.69 82 LEU A CA 1
ATOM 639 C C . LEU A 1 82 ? -18.25 2.291 0.65 1 79.69 82 LEU A C 1
ATOM 641 O O . LEU A 1 82 ? -17.734 1.263 1.104 1 79.69 82 LEU A O 1
ATOM 645 N N . GLY A 1 83 ? -17.922 3.484 1.147 1 86.06 83 GLY A N 1
ATOM 646 C CA . GLY A 1 83 ? -17.344 3.672 2.467 1 86.06 83 GLY A CA 1
ATOM 647 C C . GLY A 1 83 ? -15.82 3.617 2.459 1 86.06 83 GLY A C 1
ATOM 648 O O . GLY A 1 83 ? -15.188 3.73 3.51 1 86.06 83 GLY A O 1
ATOM 649 N N . THR A 1 84 ? -15.258 3.27 1.36 1 93.12 84 THR A N 1
ATOM 650 C CA . THR A 1 84 ? -13.805 3.234 1.272 1 93.12 84 THR A CA 1
ATOM 651 C C . THR A 1 84 ? -13.32 3.881 -0.024 1 93.12 84 THR A C 1
ATOM 653 O O . THR A 1 84 ? -13.906 3.66 -1.087 1 93.12 84 THR A O 1
ATOM 656 N N . VAL A 1 85 ? -12.336 4.691 0.084 1 95.5 85 VAL A N 1
ATOM 657 C CA . VAL A 1 85 ? -11.656 5.258 -1.073 1 95.5 85 VAL A CA 1
ATOM 658 C C . VAL A 1 85 ? -10.164 4.914 -1.013 1 95.5 85 VAL A C 1
ATOM 660 O O . VAL A 1 85 ? -9.539 5.02 0.045 1 95.5 85 VAL A O 1
ATOM 663 N N . VAL A 1 86 ? -9.664 4.43 -2.137 1 96.69 86 VAL A N 1
ATOM 664 C CA . VAL A 1 86 ? -8.242 4.109 -2.24 1 96.69 86 VAL A CA 1
ATOM 665 C C . VAL A 1 86 ? -7.59 5.004 -3.293 1 96.69 86 VAL A C 1
ATOM 667 O O . VAL A 1 86 ? -8.031 5.039 -4.445 1 96.69 86 VAL A O 1
ATOM 670 N N . TYR A 1 87 ? -6.578 5.734 -2.867 1 97.69 87 TYR A N 1
ATOM 671 C CA . TYR A 1 87 ? -5.742 6.488 -3.793 1 97.69 87 TYR A CA 1
ATOM 672 C C . TYR A 1 87 ? -4.41 5.785 -4.02 1 97.69 87 TYR A C 1
ATOM 674 O O . TYR A 1 87 ? -3.779 5.316 -3.07 1 97.69 87 TYR A O 1
ATOM 682 N N . THR A 1 88 ? -3.977 5.656 -5.215 1 97.88 88 THR A N 1
ATOM 683 C CA . THR A 1 88 ? -2.607 5.316 -5.59 1 97.88 88 THR A CA 1
ATOM 684 C C . THR A 1 88 ? -1.95 6.473 -6.34 1 97.88 88 THR A C 1
ATOM 686 O O . THR A 1 88 ? -2.488 6.961 -7.336 1 97.88 88 THR A O 1
ATOM 689 N N . ILE A 1 89 ? -0.845 6.938 -5.805 1 97.81 89 ILE A N 1
ATOM 690 C CA . ILE A 1 89 ? -0.343 8.227 -6.273 1 97.81 89 ILE A CA 1
ATOM 691 C C . ILE A 1 89 ? 1.175 8.156 -6.434 1 97.81 89 ILE A C 1
ATOM 693 O O . ILE A 1 89 ? 1.876 7.66 -5.547 1 97.81 89 ILE A O 1
ATOM 697 N N . ALA A 1 90 ? 1.644 8.602 -7.59 1 97.44 90 ALA A N 1
ATOM 698 C CA . ALA A 1 90 ? 3.039 9.031 -7.656 1 97.44 90 ALA A CA 1
ATOM 699 C C . ALA A 1 90 ? 3.205 10.445 -7.098 1 97.44 90 ALA A C 1
ATOM 701 O O . ALA A 1 90 ? 2.457 11.352 -7.461 1 97.44 90 ALA A O 1
ATOM 702 N N . GLU A 1 91 ? 4.164 10.547 -6.199 1 97.88 91 GLU A N 1
ATOM 703 C CA . GLU A 1 91 ? 4.348 11.812 -5.488 1 97.88 91 GLU A CA 1
ATOM 704 C C . GLU A 1 91 ? 5.801 12.273 -5.559 1 97.88 91 GLU A C 1
ATOM 706 O O . GLU A 1 91 ? 6.723 11.461 -5.562 1 97.88 91 GLU A O 1
ATOM 711 N N . ALA A 1 92 ? 5.961 13.602 -5.586 1 97 92 ALA A N 1
ATOM 712 C CA . ALA A 1 92 ? 7.266 14.211 -5.363 1 97 92 ALA A CA 1
ATOM 713 C C . ALA A 1 92 ? 7.371 14.789 -3.957 1 97 92 ALA A C 1
ATOM 715 O O . ALA A 1 92 ? 6.555 15.625 -3.561 1 97 92 ALA A O 1
ATOM 716 N N . HIS A 1 93 ? 8.289 14.289 -3.166 1 97.38 93 HIS A N 1
ATOM 717 C CA . HIS A 1 93 ? 8.57 14.82 -1.835 1 97.38 93 HIS A CA 1
ATOM 718 C C . HIS A 1 93 ? 9.75 15.781 -1.863 1 97.38 93 HIS A C 1
ATOM 720 O O . HIS A 1 93 ? 10.906 15.359 -1.989 1 97.38 93 HIS A O 1
ATOM 726 N N . GLN A 1 94 ? 9.453 17.078 -1.722 1 96.31 94 GLN A N 1
ATOM 727 C CA . GLN A 1 94 ? 10.469 18.109 -1.793 1 96.31 94 GLN A CA 1
ATOM 728 C C . GLN A 1 94 ? 10.938 18.516 -0.399 1 96.31 94 GLN A C 1
ATOM 730 O O . GLN A 1 94 ? 10.125 18.906 0.446 1 96.31 94 GLN A O 1
ATOM 735 N N . GLN A 1 95 ? 12.258 18.406 -0.171 1 94.69 95 GLN A N 1
ATOM 736 C CA . GLN A 1 95 ? 12.828 18.844 1.097 1 94.69 95 GLN A CA 1
ATOM 737 C C . GLN A 1 95 ? 12.922 20.359 1.154 1 94.69 95 GLN A C 1
ATOM 739 O O . GLN A 1 95 ? 12.633 21.047 0.169 1 94.69 95 GLN A O 1
ATOM 744 N N . ALA A 1 96 ? 13.289 20.844 2.303 1 89.38 96 ALA A N 1
ATOM 745 C CA . ALA A 1 96 ? 13.383 22.281 2.523 1 89.38 96 ALA A CA 1
ATOM 746 C C . ALA A 1 96 ? 14.406 22.906 1.58 1 89.38 96 ALA A C 1
ATOM 748 O O . ALA A 1 96 ? 14.211 24.031 1.116 1 89.38 96 ALA A O 1
ATOM 749 N N . ASP A 1 97 ? 15.453 22.156 1.337 1 88.81 97 ASP A N 1
ATOM 750 C CA . ASP A 1 97 ? 16.438 22.594 0.356 1 88.81 97 ASP A CA 1
ATOM 751 C C . ASP A 1 97 ? 15.914 22.438 -1.067 1 88.81 97 ASP A C 1
ATOM 753 O O . ASP A 1 97 ? 15.984 21.344 -1.636 1 88.81 97 ASP A O 1
ATOM 757 N N . LEU A 1 98 ? 15.547 23.469 -1.692 1 86.44 98 LEU A N 1
ATOM 758 C CA . LEU A 1 98 ? 14.867 23.438 -2.982 1 86.44 98 LEU A CA 1
ATOM 759 C C . LEU A 1 98 ? 15.844 23.125 -4.109 1 86.44 98 LEU A C 1
ATOM 761 O O . LEU A 1 98 ? 15.43 22.828 -5.23 1 86.44 98 LEU A O 1
ATOM 765 N N . THR A 1 99 ? 17.078 23.141 -3.799 1 88.69 99 THR A N 1
ATOM 766 C CA . THR A 1 99 ? 18.062 22.797 -4.816 1 88.69 99 THR A CA 1
ATOM 767 C C . THR A 1 99 ? 18.219 21.281 -4.926 1 88.69 99 THR A C 1
ATOM 769 O O . THR A 1 99 ? 18.766 20.781 -5.91 1 88.69 99 THR A O 1
ATOM 772 N N . ALA A 1 100 ? 17.734 20.641 -3.924 1 90.25 100 ALA A N 1
ATOM 773 C CA . ALA A 1 100 ? 17.797 19.188 -3.953 1 90.25 100 ALA A CA 1
ATOM 774 C C . ALA A 1 100 ? 16.672 18.609 -4.816 1 90.25 100 ALA A C 1
ATOM 776 O O . ALA A 1 100 ? 15.562 19.141 -4.84 1 90.25 100 ALA A O 1
ATOM 777 N N . GLU A 1 101 ? 16.953 17.578 -5.582 1 91.69 101 GLU A N 1
ATOM 778 C CA . GLU A 1 101 ? 15.914 16.875 -6.328 1 91.69 101 GLU A CA 1
ATOM 779 C C . GLU A 1 101 ? 14.914 16.203 -5.387 1 91.69 101 GLU A C 1
ATOM 781 O O . GLU A 1 101 ? 15.312 15.625 -4.375 1 91.69 101 GLU A O 1
ATOM 786 N N . PRO A 1 102 ? 13.695 16.328 -5.711 1 94.94 102 PRO A N 1
ATOM 787 C CA . PRO A 1 102 ? 12.711 15.664 -4.852 1 94.94 102 PRO A CA 1
ATOM 788 C C . PRO A 1 102 ? 12.844 14.148 -4.852 1 94.94 102 PRO A C 1
ATOM 790 O O . PRO A 1 102 ? 13.273 13.562 -5.848 1 94.94 102 PRO A O 1
ATOM 793 N N . ASP A 1 103 ? 12.516 13.57 -3.648 1 95.69 103 ASP A N 1
ATOM 794 C CA . ASP A 1 103 ? 12.352 12.117 -3.604 1 95.69 103 ASP A CA 1
ATOM 795 C C . ASP A 1 103 ? 11.055 11.688 -4.277 1 95.69 103 ASP A C 1
ATOM 797 O O . ASP A 1 103 ? 9.977 12.172 -3.924 1 95.69 103 ASP A O 1
ATOM 801 N N . MET A 1 104 ? 11.172 10.789 -5.242 1 96.56 104 MET A N 1
ATOM 802 C CA . MET A 1 104 ? 9.984 10.258 -5.902 1 96.56 104 MET A CA 1
ATOM 803 C C . MET A 1 104 ? 9.445 9.047 -5.148 1 96.56 104 MET A C 1
ATOM 805 O O . MET A 1 104 ? 10.188 8.109 -4.848 1 96.56 104 MET A O 1
ATOM 809 N N . VAL A 1 105 ? 8.125 9.148 -4.828 1 97.81 105 VAL A N 1
ATOM 810 C CA . VAL A 1 105 ? 7.516 8.18 -3.932 1 97.81 105 VAL A CA 1
ATOM 811 C C . VAL A 1 105 ? 6.199 7.676 -4.531 1 97.81 105 VAL A C 1
ATOM 813 O O . VAL A 1 105 ? 5.418 8.461 -5.07 1 97.81 105 VAL A O 1
ATOM 816 N N . PHE A 1 106 ? 5.93 6.34 -4.512 1 98.19 106 PHE A N 1
ATOM 817 C CA . PHE A 1 106 ? 4.582 5.816 -4.703 1 98.19 106 PHE A CA 1
ATOM 818 C C . PHE A 1 106 ? 3.857 5.688 -3.369 1 98.19 106 PHE A C 1
ATOM 820 O O . PHE A 1 106 ? 4.406 5.137 -2.41 1 98.19 106 PHE A O 1
ATOM 827 N N . ALA A 1 107 ? 2.674 6.199 -3.32 1 98.69 107 ALA A N 1
ATOM 828 C CA . ALA A 1 107 ? 1.909 6.133 -2.078 1 98.69 107 ALA A CA 1
ATOM 829 C C . ALA A 1 107 ? 0.502 5.598 -2.326 1 98.69 107 ALA A C 1
ATOM 831 O O . ALA A 1 107 ? -0.139 5.957 -3.316 1 98.69 107 ALA A O 1
ATOM 832 N N . THR A 1 108 ? 0.052 4.719 -1.5 1 98.69 108 THR A N 1
ATOM 833 C CA . THR A 1 108 ? -1.327 4.254 -1.407 1 98.69 108 THR A CA 1
ATOM 834 C C . THR A 1 108 ? -2 4.801 -0.153 1 98.69 108 THR A C 1
ATOM 836 O O . THR A 1 108 ? -1.484 4.641 0.956 1 98.69 108 THR A O 1
ATOM 839 N N . TYR A 1 109 ? -3.086 5.535 -0.281 1 98.56 109 TYR A N 1
ATOM 840 C CA . TYR A 1 109 ? -3.916 6.004 0.824 1 98.56 109 TYR A CA 1
ATOM 841 C C . TYR A 1 109 ? -5.234 5.242 0.875 1 98.56 109 TYR A C 1
ATOM 843 O O . TYR A 1 109 ? -5.988 5.23 -0.101 1 98.56 109 TYR A O 1
ATOM 851 N N . VAL A 1 110 ? -5.469 4.613 1.982 1 97.56 110 VAL A N 1
ATOM 852 C CA . VAL A 1 110 ? -6.766 3.99 2.23 1 97.56 110 VAL A CA 1
ATOM 853 C C . VAL A 1 110 ? -7.574 4.852 3.199 1 97.56 110 VAL A C 1
ATOM 855 O O . VAL A 1 110 ? -7.176 5.043 4.348 1 97.56 110 VAL A O 1
ATOM 858 N N . MET A 1 111 ? -8.695 5.336 2.717 1 96.5 111 MET A N 1
ATOM 859 C CA . MET A 1 111 ? -9.547 6.195 3.533 1 96.5 111 MET A CA 1
ATOM 860 C C . MET A 1 111 ? -10.922 5.566 3.721 1 96.5 111 MET A C 1
ATOM 862 O O . MET A 1 111 ? -11.453 4.938 2.805 1 96.5 111 MET A O 1
ATOM 866 N N . ILE A 1 112 ? -11.398 5.777 4.863 1 93.44 112 ILE A N 1
ATOM 867 C CA . ILE A 1 112 ? -12.695 5.207 5.203 1 93.44 112 ILE A CA 1
ATOM 868 C C . ILE A 1 112 ? -13.648 6.312 5.637 1 93.44 112 ILE A C 1
ATOM 870 O O . ILE A 1 112 ? -13.234 7.293 6.258 1 93.44 112 ILE A O 1
ATOM 874 N N . HIS A 1 113 ? -14.906 6.078 5.227 1 91.25 113 HIS A N 1
ATOM 875 C CA . HIS A 1 113 ? -15.953 6.996 5.652 1 91.25 113 HIS A CA 1
ATOM 876 C C . HIS A 1 113 ? -16.562 6.566 6.984 1 91.25 113 HIS A C 1
ATOM 878 O O . HIS A 1 113 ? -17.234 5.535 7.062 1 91.25 113 HIS A O 1
ATOM 884 N N . GLU A 1 114 ? -16.25 7.25 8.008 1 79.25 114 GLU A N 1
ATOM 885 C CA . GLU A 1 114 ? -16.766 6.938 9.344 1 79.25 114 GLU A CA 1
ATOM 886 C C . GLU A 1 114 ? -17.391 8.172 9.992 1 79.25 114 GLU A C 1
ATOM 888 O O . GLU A 1 114 ? -16.766 9.227 10.062 1 79.25 114 GLU A O 1
ATOM 893 N N . ARG A 1 115 ? -18.609 8 10.469 1 80.69 115 ARG A N 1
ATOM 894 C CA . ARG A 1 115 ? -19.344 9.039 11.188 1 80.69 115 ARG A CA 1
ATOM 895 C C . ARG A 1 115 ? -19.391 10.336 10.391 1 80.69 115 ARG A C 1
ATOM 897 O O . ARG A 1 115 ? -19.078 11.406 10.922 1 80.69 115 ARG A O 1
ATOM 904 N N . GLY A 1 116 ? -19.5 10.219 9.078 1 82.5 116 GLY A N 1
ATOM 905 C CA . GLY A 1 116 ? -19.75 11.383 8.234 1 82.5 116 GLY A CA 1
ATOM 906 C C . GLY A 1 116 ? -18.484 12.047 7.742 1 82.5 116 GLY A C 1
ATOM 907 O O . GLY A 1 116 ?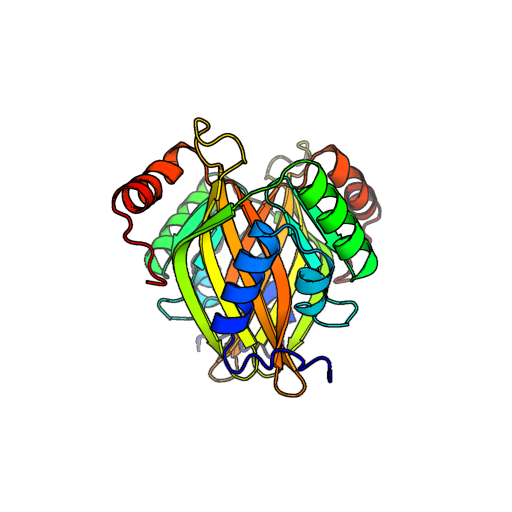 -18.547 13.062 7.047 1 82.5 116 GLY A O 1
ATOM 908 N N . GLU A 1 117 ? -17.391 11.445 8.109 1 89.69 117 GLU A N 1
ATOM 909 C CA . GLU A 1 117 ? -16.125 12.039 7.684 1 89.69 117 GLU A CA 1
ATOM 910 C C . GLU A 1 117 ? -15.203 10.984 7.062 1 89.69 117 GLU A C 1
ATOM 912 O O . GLU A 1 117 ? -15.266 9.805 7.418 1 89.69 117 GLU A O 1
ATOM 917 N N . TRP A 1 118 ? -14.445 11.516 6.145 1 94.06 118 TRP A N 1
ATOM 918 C CA . TRP A 1 118 ? -13.398 10.656 5.582 1 94.06 118 TRP A CA 1
ATOM 919 C C . TRP A 1 118 ? -12.117 10.75 6.402 1 94.06 118 TRP A C 1
ATOM 921 O O . TRP A 1 118 ? -11.633 11.844 6.688 1 94.06 118 TRP A O 1
ATOM 931 N N . ARG A 1 119 ? -11.617 9.602 6.801 1 95.38 119 ARG A N 1
ATOM 932 C CA . ARG A 1 119 ? -10.391 9.516 7.586 1 95.38 119 ARG A CA 1
ATOM 933 C C . ARG A 1 119 ? -9.414 8.523 6.969 1 95.38 119 ARG A C 1
ATOM 935 O O . ARG A 1 119 ? -9.82 7.598 6.266 1 95.38 119 ARG A O 1
ATOM 942 N N . ILE A 1 120 ? -8.148 8.734 7.25 1 97.19 120 ILE A N 1
ATOM 943 C CA . ILE A 1 120 ? -7.105 7.84 6.758 1 97.19 120 ILE A CA 1
ATOM 944 C C . ILE A 1 120 ? -7.02 6.602 7.648 1 97.19 120 ILE A C 1
ATOM 946 O O . ILE A 1 120 ? -6.906 6.719 8.875 1 97.19 120 ILE A O 1
ATOM 950 N N . ALA A 1 121 ? -7.117 5.445 7.012 1 97.06 121 ALA A N 1
ATOM 951 C CA . ALA A 1 121 ? -6.969 4.195 7.75 1 97.06 121 ALA A CA 1
ATOM 952 C C . ALA A 1 121 ? -5.566 3.617 7.574 1 97.06 121 ALA A C 1
ATOM 954 O O . ALA A 1 121 ? -5.035 2.977 8.484 1 97.06 121 ALA A O 1
ATOM 955 N N . HIS A 1 122 ? -4.949 3.857 6.41 1 98.31 122 HIS A N 1
ATOM 956 C CA . HIS A 1 122 ? -3.664 3.244 6.098 1 98.31 122 HIS A CA 1
ATOM 957 C C . HIS A 1 122 ? -2.936 4.016 5.004 1 98.31 122 HIS A C 1
ATOM 959 O O . HIS A 1 122 ? -3.559 4.477 4.043 1 98.31 122 HIS A O 1
ATOM 965 N N . ILE A 1 123 ? -1.634 4.176 5.164 1 98.81 123 ILE A N 1
ATOM 966 C CA . ILE A 1 123 ? -0.76 4.695 4.117 1 98.81 123 ILE A CA 1
ATOM 967 C C . ILE A 1 123 ? 0.38 3.711 3.863 1 98.81 123 ILE A C 1
ATOM 969 O O . ILE A 1 123 ? 0.975 3.184 4.805 1 98.81 123 ILE A O 1
ATOM 973 N N . HIS A 1 124 ? 0.626 3.383 2.643 1 98.94 124 HIS A N 1
ATOM 974 C CA . HIS A 1 124 ? 1.796 2.623 2.217 1 98.94 124 HIS A CA 1
ATOM 975 C C . HIS A 1 124 ? 2.604 3.393 1.175 1 98.94 124 HIS A C 1
ATOM 977 O O . HIS A 1 124 ? 2.127 3.625 0.062 1 98.94 124 HIS A O 1
ATOM 983 N N . ALA A 1 125 ? 3.771 3.762 1.556 1 98.69 125 ALA A N 1
ATOM 984 C CA . ALA A 1 125 ? 4.637 4.496 0.64 1 98.69 125 ALA A CA 1
ATOM 985 C C . ALA A 1 125 ? 5.926 3.725 0.362 1 98.69 125 ALA A C 1
ATOM 987 O O . ALA A 1 125 ? 6.41 2.984 1.221 1 98.69 125 ALA A O 1
ATOM 988 N N . SER A 1 126 ? 6.477 3.855 -0.805 1 98.44 126 SER A N 1
ATOM 989 C CA . SER A 1 126 ? 7.746 3.262 -1.213 1 98.44 126 SER A CA 1
ATOM 990 C C . SER A 1 126 ? 8.453 4.129 -2.254 1 98.44 126 SER A C 1
ATOM 992 O O . SER A 1 126 ? 7.809 4.91 -2.957 1 98.44 126 SER A O 1
ATOM 994 N N . PRO A 1 127 ? 9.766 3.975 -2.316 1 97.56 127 PRO A N 1
ATOM 995 C CA . PRO A 1 127 ? 10.484 4.793 -3.293 1 97.56 127 PRO A CA 1
ATOM 996 C C . PRO A 1 127 ? 10.219 4.363 -4.734 1 97.56 127 PRO A C 1
ATOM 998 O O . PRO A 1 127 ? 10.031 3.174 -5.004 1 97.56 127 PRO A O 1
ATOM 1001 N N . ILE A 1 128 ? 10.18 5.309 -5.609 1 96.38 128 ILE A N 1
ATOM 1002 C CA . ILE A 1 128 ? 10.25 5.047 -7.043 1 96.38 128 ILE A CA 1
ATOM 1003 C C . ILE A 1 128 ? 11.711 4.992 -7.484 1 96.38 128 ILE A C 1
ATOM 1005 O O . ILE A 1 128 ? 12.461 5.949 -7.281 1 96.38 128 ILE A O 1
ATOM 1009 N N . PRO A 1 129 ? 12.031 3.883 -8.078 1 93.56 129 PRO A N 1
ATOM 1010 C CA . PRO A 1 129 ? 13.414 3.814 -8.562 1 93.56 129 PRO A CA 1
ATOM 1011 C C . PRO A 1 129 ? 13.75 4.93 -9.555 1 93.56 129 PRO A C 1
ATOM 1013 O O . PRO A 1 129 ? 12.875 5.367 -10.312 1 93.56 129 PRO A O 1
ATOM 1016 N N . GLU A 1 130 ? 15.039 5.223 -9.555 1 89.5 130 GLU A N 1
ATOM 1017 C CA . GLU A 1 130 ? 15.5 6.34 -10.375 1 89.5 130 GLU A CA 1
ATOM 1018 C C . GLU A 1 130 ? 15.125 6.145 -11.836 1 89.5 130 GLU A C 1
ATOM 1020 O O . GLU A 1 130 ? 14.695 7.09 -12.5 1 89.5 130 GLU A O 1
ATOM 1025 N N . GLN A 1 131 ? 15.25 4.938 -12.281 1 86.19 131 GLN A N 1
ATOM 1026 C CA . GLN A 1 131 ? 14.984 4.641 -13.688 1 86.19 131 GLN A CA 1
ATOM 1027 C C . GLN A 1 131 ? 13.523 4.906 -14.039 1 86.19 131 GLN A C 1
ATOM 1029 O O . GLN A 1 131 ? 13.211 5.258 -15.18 1 86.19 131 GLN A O 1
ATOM 1034 N N . ALA A 1 132 ? 12.672 4.746 -13.078 1 88.5 132 ALA A N 1
ATOM 1035 C CA . ALA A 1 132 ? 11.242 4.922 -13.312 1 88.5 132 ALA A CA 1
ATOM 1036 C C . ALA A 1 132 ? 10.805 6.344 -12.969 1 88.5 132 ALA A C 1
ATOM 1038 O O . ALA A 1 132 ? 9.75 6.801 -13.43 1 88.5 132 ALA A O 1
ATOM 1039 N N . ALA A 1 133 ? 11.617 7.062 -12.273 1 88.69 133 ALA A N 1
ATOM 1040 C CA . ALA A 1 133 ? 11.258 8.383 -11.766 1 88.69 133 ALA A CA 1
ATOM 1041 C C . ALA A 1 133 ? 11.141 9.398 -12.906 1 88.69 133 ALA A C 1
ATOM 1043 O O . ALA A 1 133 ? 10.383 10.367 -12.805 1 88.69 133 ALA A O 1
ATOM 1044 N N . GLY A 1 134 ? 11.875 9.133 -13.953 1 85 134 GLY A N 1
ATOM 1045 C CA . GLY A 1 134 ? 11.883 10.047 -15.078 1 85 134 GLY A CA 1
ATOM 1046 C C . GLY A 1 134 ? 10.516 10.234 -15.719 1 85 134 GLY A C 1
ATOM 1047 O O . GLY A 1 134 ? 10.219 11.297 -16.266 1 85 134 GLY A O 1
ATOM 1048 N N . GLN A 1 135 ? 9.703 9.195 -15.602 1 82.75 135 GLN A N 1
ATOM 1049 C CA . GLN A 1 135 ? 8.375 9.242 -16.203 1 82.75 135 GLN A CA 1
ATOM 1050 C C . GLN A 1 135 ? 7.496 10.273 -15.508 1 82.75 135 GLN A C 1
ATOM 1052 O O . GLN A 1 135 ? 6.566 10.812 -16.109 1 82.75 135 GLN A O 1
ATOM 1057 N N . PHE A 1 136 ? 7.82 10.594 -14.297 1 85.88 136 PHE A N 1
ATOM 1058 C CA . PHE A 1 136 ? 6.984 11.5 -13.516 1 85.88 136 PHE A CA 1
ATOM 1059 C C . PHE A 1 136 ? 7.645 12.875 -13.391 1 85.88 136 PHE A C 1
ATOM 1061 O O . PHE A 1 136 ? 6.969 13.867 -13.133 1 85.88 136 PHE A O 1
ATOM 1068 N N . ALA A 1 137 ? 8.953 12.945 -13.516 1 79.12 137 ALA A N 1
ATOM 1069 C CA . ALA A 1 137 ? 9.703 14.188 -13.359 1 79.12 137 ALA A CA 1
ATOM 1070 C C . ALA A 1 137 ? 9.266 15.219 -14.406 1 79.12 137 ALA A C 1
ATOM 1072 O O . ALA A 1 137 ? 9.258 16.422 -14.125 1 79.12 137 ALA A O 1
ATOM 1073 N N . ALA A 1 138 ? 8.93 14.742 -15.547 1 76.12 138 ALA A N 1
ATOM 1074 C CA . ALA A 1 138 ? 8.5 15.656 -16.609 1 76.12 138 ALA A CA 1
ATOM 1075 C C . ALA A 1 138 ? 7.23 16.406 -16.203 1 76.12 138 ALA A C 1
ATOM 1077 O O . ALA A 1 138 ? 7.023 17.547 -16.594 1 76.12 138 ALA A O 1
ATOM 1078 N N . LYS A 1 139 ? 6.449 15.812 -15.359 1 74.5 139 LYS A N 1
ATOM 1079 C CA . LYS A 1 139 ? 5.191 16.422 -14.938 1 74.5 139 LYS A CA 1
ATOM 1080 C C . LYS A 1 139 ? 5.438 17.547 -13.93 1 74.5 139 LYS A C 1
ATOM 1082 O O . LYS A 1 139 ? 4.625 18.469 -13.805 1 74.5 139 LYS A O 1
ATOM 1087 N N . ILE A 1 140 ? 6.383 17.406 -13.102 1 70.19 140 ILE A N 1
ATOM 1088 C CA . ILE A 1 140 ? 6.758 18.438 -12.141 1 70.19 140 ILE A CA 1
ATOM 1089 C C . ILE A 1 140 ? 7.094 19.719 -12.891 1 70.19 140 ILE A C 1
ATOM 1091 O O . ILE A 1 140 ? 6.617 20.797 -12.523 1 70.19 140 ILE A O 1
ATOM 1095 N N . ARG A 1 141 ? 7.832 19.547 -13.859 1 66.44 141 ARG A N 1
ATOM 1096 C CA . ARG A 1 141 ? 8.336 20.703 -14.602 1 66.44 141 ARG A CA 1
ATOM 1097 C C . ARG A 1 141 ? 7.203 21.422 -15.312 1 66.44 141 ARG A C 1
ATOM 1099 O O . ARG A 1 141 ? 7.223 22.656 -15.43 1 66.44 141 ARG A O 1
ATOM 1106 N N . HIS A 1 142 ? 6.273 20.516 -15.727 1 62.19 142 HIS A N 1
ATOM 1107 C CA . HIS A 1 142 ? 5.23 21.156 -16.531 1 62.19 142 HIS A CA 1
ATOM 1108 C C . HIS A 1 142 ? 4.082 21.625 -15.648 1 62.19 142 HIS A C 1
ATOM 1110 O O . HIS A 1 142 ? 3.129 22.234 -16.141 1 62.19 142 HIS A O 1
ATOM 1116 N N . GLY A 1 143 ? 4.293 21.688 -14.336 1 57.22 143 GLY A N 1
ATOM 1117 C CA . GLY A 1 143 ? 3.24 22.172 -13.461 1 57.22 143 GLY A CA 1
ATOM 1118 C C . GLY A 1 143 ? 1.935 21.422 -13.617 1 57.22 143 GLY A C 1
ATOM 1119 O O . GLY A 1 143 ? 0.867 21.938 -13.289 1 57.22 143 GLY A O 1
ATOM 1120 N N . GLN A 1 144 ? 1.835 20.328 -14.352 1 49.5 144 GLN A N 1
ATOM 1121 C CA . GLN A 1 144 ? 0.596 19.641 -14.695 1 49.5 144 GLN A CA 1
ATOM 1122 C C . GLN A 1 144 ? 0.156 18.688 -13.586 1 49.5 144 GLN A C 1
ATOM 1124 O O . GLN A 1 144 ? 0.234 17.469 -13.727 1 49.5 144 GLN A O 1
ATOM 1129 N N . GLY A 1 145 ? 0.138 19.156 -12.383 1 45.84 145 GLY A N 1
ATOM 1130 C CA 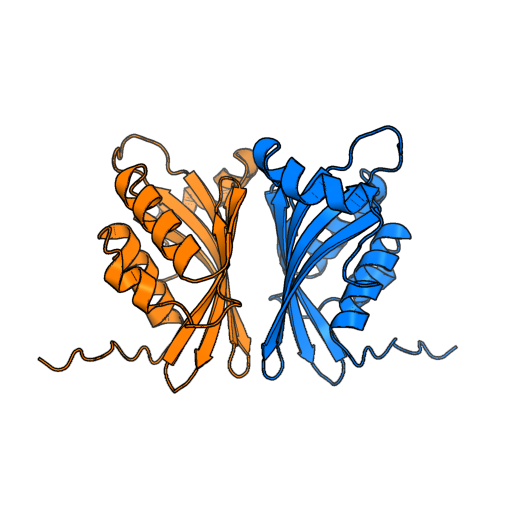. GLY A 1 145 ? -0.351 18.297 -11.312 1 45.84 145 GLY A CA 1
ATOM 1131 C C . GLY A 1 145 ? -1.823 17.953 -11.445 1 45.84 145 GLY A C 1
ATOM 1132 O O . GLY A 1 145 ? -2.602 18.75 -11.984 1 45.84 145 GLY A O 1
ATOM 1133 N N . PRO A 1 146 ? -2.182 16.688 -11.438 1 41.78 146 PRO A N 1
ATOM 1134 C CA . PRO A 1 146 ? -3.564 16.328 -11.766 1 41.78 146 PRO A CA 1
ATOM 1135 C C . PRO A 1 146 ? -4.578 16.984 -10.836 1 41.78 146 PRO A C 1
ATOM 1137 O O . PRO A 1 146 ? -5.789 16.891 -11.062 1 41.78 146 PRO A O 1
ATOM 1140 N N . LEU A 1 147 ? -4.301 17.156 -9.609 1 41.44 147 LEU A N 1
ATOM 1141 C CA . LEU A 1 147 ? -5.34 17.734 -8.758 1 41.44 147 LEU A CA 1
ATOM 1142 C C . LEU A 1 147 ? -5.699 19.141 -9.211 1 41.44 147 LEU A C 1
ATOM 1144 O O . LEU A 1 147 ? -6.637 19.75 -8.68 1 41.44 147 LEU A O 1
ATOM 1148 N N . HIS A 1 148 ? -4.891 19.797 -10 1 34.25 148 HIS A N 1
ATOM 1149 C CA . HIS A 1 148 ? -5.328 21.094 -10.523 1 34.25 148 HIS A CA 1
ATOM 1150 C C . HIS A 1 148 ? -5.938 20.938 -11.906 1 34.25 148 HIS A C 1
ATOM 1152 O O . HIS A 1 148 ? -5.477 20.125 -12.711 1 34.25 148 HIS A O 1
ATOM 1158 N N . MET B 1 1 ? -15.766 -29.344 -18.016 1 33.75 1 MET B N 1
ATOM 1159 C CA . MET B 1 1 ? -15.961 -29.141 -16.578 1 33.75 1 MET B CA 1
ATOM 1160 C C . MET B 1 1 ? -16.172 -27.672 -16.25 1 33.75 1 MET B C 1
ATOM 1162 O O . MET B 1 1 ? -15.539 -26.797 -16.859 1 33.75 1 MET B O 1
ATOM 1166 N N . PRO B 1 2 ? -17.344 -27.297 -15.898 1 39.41 2 PRO B N 1
ATOM 1167 C CA . PRO B 1 2 ? -17.609 -25.859 -15.719 1 39.41 2 PRO B CA 1
ATOM 1168 C C . PRO B 1 2 ? -16.484 -25.156 -14.961 1 39.41 2 PRO B C 1
ATOM 1170 O O . PRO B 1 2 ? -15.781 -25.766 -14.164 1 39.41 2 PRO B O 1
ATOM 1173 N N . ARG B 1 3 ? -15.766 -24.453 -15.555 1 42.03 3 ARG B N 1
ATOM 1174 C CA . ARG B 1 3 ? -14.75 -23.688 -14.859 1 42.03 3 ARG B CA 1
ATOM 1175 C C . ARG B 1 3 ? -15.289 -23.109 -13.547 1 42.03 3 ARG B C 1
ATOM 1177 O O . ARG B 1 3 ? -16.219 -22.297 -13.555 1 42.03 3 ARG B O 1
ATOM 1184 N N . PHE B 1 4 ? -15.664 -23.938 -12.539 1 37.66 4 PHE B N 1
ATOM 1185 C CA . PHE B 1 4 ? -16.109 -23.5 -11.219 1 37.66 4 PHE B CA 1
ATOM 1186 C C . PHE B 1 4 ? -15.305 -22.312 -10.734 1 37.66 4 PHE B C 1
ATOM 1188 O O . PHE B 1 4 ? -14.094 -22.422 -10.508 1 37.66 4 PHE B O 1
ATOM 1195 N N . ALA B 1 5 ? -15.648 -21.391 -11.297 1 46.47 5 ALA B N 1
ATOM 1196 C CA . ALA B 1 5 ? -15.055 -20.125 -10.852 1 46.47 5 ALA B CA 1
ATOM 1197 C C . ALA B 1 5 ? -14.914 -20.094 -9.336 1 46.47 5 ALA B C 1
ATOM 1199 O O . ALA B 1 5 ? -15.875 -20.359 -8.609 1 46.47 5 ALA B O 1
ATOM 1200 N N . ARG B 1 6 ? -13.711 -20.703 -8.812 1 49.62 6 ARG B N 1
ATOM 1201 C CA . ARG B 1 6 ? -13.5 -20.688 -7.367 1 49.62 6 ARG B CA 1
ATOM 1202 C C . ARG B 1 6 ? -14.156 -19.469 -6.73 1 49.62 6 ARG B C 1
ATOM 1204 O O . ARG B 1 6 ? -13.789 -18.328 -7.039 1 49.62 6 ARG B O 1
ATOM 1211 N N . LEU B 1 7 ? -15.414 -19.547 -6.426 1 54.69 7 LEU B N 1
ATOM 1212 C CA . LEU B 1 7 ? -16.156 -18.547 -5.652 1 54.69 7 LEU B CA 1
ATOM 1213 C C . LEU B 1 7 ? -15.523 -18.359 -4.273 1 54.69 7 LEU B C 1
ATOM 1215 O O . LEU B 1 7 ? -15.383 -19.312 -3.512 1 54.69 7 LEU B O 1
ATOM 1219 N N . PHE B 1 8 ? -14.703 -17.375 -4.227 1 62.59 8 PHE B N 1
ATOM 1220 C CA . PHE B 1 8 ? -14.172 -17.125 -2.893 1 62.59 8 PHE B CA 1
ATOM 1221 C C . PHE B 1 8 ? -15.164 -16.328 -2.057 1 62.59 8 PHE B C 1
ATOM 1223 O O . PHE B 1 8 ? -15.508 -15.195 -2.402 1 62.59 8 PHE B O 1
ATOM 1230 N N . GLU B 1 9 ? -15.664 -17.062 -1.076 1 70.69 9 GLU B N 1
ATOM 1231 C CA . GLU B 1 9 ? -16.672 -16.453 -0.208 1 70.69 9 GLU B CA 1
ATOM 1232 C C . GLU B 1 9 ? -16.031 -15.438 0.738 1 70.69 9 GLU B C 1
ATOM 1234 O O . GLU B 1 9 ? -16.641 -14.398 1.028 1 70.69 9 GLU B O 1
ATOM 1239 N N . ALA B 1 10 ? -14.812 -15.664 1.054 1 87.44 10 ALA B N 1
ATOM 1240 C CA . ALA B 1 10 ? -14.156 -14.766 1.995 1 87.44 10 ALA B CA 1
ATOM 1241 C C . ALA B 1 10 ? -12.898 -14.156 1.381 1 87.44 10 ALA B C 1
ATOM 1243 O O . ALA B 1 10 ? -12.242 -14.781 0.54 1 87.44 10 ALA B O 1
ATOM 1244 N N . ALA B 1 11 ? -12.625 -12.898 1.655 1 94 11 ALA B N 1
ATOM 1245 C CA . ALA B 1 11 ? -11.406 -12.227 1.208 1 94 11 ALA B CA 1
ATOM 1246 C C . ALA B 1 11 ? -10.172 -13.055 1.548 1 94 11 ALA B C 1
ATOM 1248 O O . ALA B 1 11 ? -9.219 -13.102 0.77 1 94 11 ALA B O 1
ATOM 1249 N N . ALA B 1 12 ? -10.219 -13.766 2.676 1 95.12 12 ALA B N 1
ATOM 1250 C CA . ALA B 1 12 ? -9.094 -14.602 3.092 1 95.12 12 ALA B CA 1
ATOM 1251 C C . ALA B 1 12 ? -8.852 -15.734 2.094 1 95.12 12 ALA B C 1
ATOM 1253 O O . ALA B 1 12 ? -7.711 -16.125 1.864 1 95.12 12 ALA B O 1
ATOM 1254 N N . ASP B 1 13 ? -9.906 -16.203 1.521 1 95 13 ASP B N 1
ATOM 1255 C CA . ASP B 1 13 ? -9.773 -17.234 0.508 1 95 13 ASP B CA 1
ATOM 1256 C C . ASP B 1 13 ? -9.047 -16.719 -0.727 1 95 13 ASP B C 1
ATOM 1258 O O . ASP B 1 13 ? -8.219 -17.422 -1.314 1 95 13 ASP B O 1
ATOM 1262 N N . THR B 1 14 ? -9.367 -15.508 -1.099 1 96.44 14 THR B N 1
ATOM 1263 C CA . THR B 1 14 ? -8.688 -14.875 -2.223 1 96.44 14 THR B CA 1
ATOM 1264 C C . THR B 1 14 ? -7.203 -14.688 -1.921 1 96.44 14 THR B C 1
ATOM 1266 O O . THR B 1 14 ? -6.348 -14.984 -2.762 1 96.44 14 THR B O 1
ATOM 1269 N N . LEU B 1 15 ? -6.891 -14.258 -0.734 1 97.75 15 LEU B N 1
ATOM 1270 C CA . LEU B 1 15 ? -5.496 -14.07 -0.34 1 97.75 15 LEU B CA 1
ATOM 1271 C C . LEU B 1 15 ? -4.742 -15.391 -0.356 1 97.75 15 LEU B C 1
ATOM 1273 O O . LEU B 1 15 ? -3.639 -15.477 -0.898 1 97.75 15 LEU B O 1
ATOM 1277 N N . ASN B 1 16 ? -5.344 -16.422 0.169 1 97.06 16 ASN B N 1
ATOM 1278 C CA . ASN B 1 16 ? -4.73 -17.734 0.167 1 97.06 16 ASN B CA 1
ATOM 1279 C C . ASN B 1 16 ? -4.523 -18.266 -1.253 1 97.06 16 ASN B C 1
ATOM 1281 O O . ASN B 1 16 ? -3.488 -18.859 -1.556 1 97.06 16 ASN B O 1
ATOM 1285 N N . ALA B 1 17 ? -5.508 -18.031 -2.066 1 97.12 17 ALA B N 1
ATOM 1286 C CA . ALA B 1 17 ? -5.398 -18.438 -3.465 1 97.12 17 ALA B CA 1
ATOM 1287 C C . ALA B 1 17 ? -4.25 -17.703 -4.16 1 97.12 17 ALA B C 1
ATOM 1289 O O . ALA B 1 17 ? -3.551 -18.297 -4.992 1 97.12 17 ALA B O 1
ATOM 1290 N N . TYR B 1 18 ? -4.066 -16.453 -3.846 1 98.25 18 TYR B N 1
ATOM 1291 C CA . TYR B 1 18 ? -2.963 -15.688 -4.402 1 98.25 18 TYR B CA 1
ATOM 1292 C C . TYR B 1 18 ? -1.621 -16.297 -4.031 1 98.25 18 TYR B C 1
ATOM 1294 O O . TYR B 1 18 ? -0.785 -16.547 -4.902 1 98.25 18 TYR B O 1
ATOM 1302 N N . TYR B 1 19 ? -1.421 -16.625 -2.758 1 98.31 19 TYR B N 1
ATOM 1303 C CA . TYR B 1 19 ? -0.171 -17.219 -2.297 1 98.31 19 TYR B CA 1
ATOM 1304 C C . TYR B 1 19 ? 0.087 -18.562 -2.99 1 98.31 19 TYR B C 1
ATOM 1306 O O . TYR B 1 19 ? 1.21 -18.828 -3.418 1 98.31 19 TYR B O 1
ATOM 1314 N N . GLN B 1 20 ? -0.96 -19.328 -3.08 1 98.06 20 GLN B N 1
ATOM 1315 C CA . GLN B 1 20 ? -0.827 -20.641 -3.713 1 98.06 20 GLN B CA 1
ATOM 1316 C C . GLN B 1 20 ? -0.485 -20.5 -5.191 1 98.06 20 GLN B C 1
ATOM 1318 O O . GLN B 1 20 ? 0.367 -21.234 -5.707 1 98.06 20 GLN B O 1
ATOM 1323 N N . ALA B 1 21 ? -1.174 -19.562 -5.828 1 98.31 21 ALA B N 1
ATOM 1324 C CA . ALA B 1 21 ? -0.922 -19.359 -7.254 1 98.31 21 ALA B CA 1
ATOM 1325 C C . ALA B 1 21 ? 0.499 -18.859 -7.492 1 98.31 21 ALA B C 1
ATOM 1327 O O . ALA B 1 21 ? 1.132 -19.219 -8.484 1 98.31 21 ALA B O 1
ATOM 1328 N N . VAL B 1 22 ? 1.016 -18 -6.625 1 98.19 22 VAL B N 1
ATOM 1329 C CA . VAL B 1 22 ? 2.402 -17.547 -6.703 1 98.19 22 VAL B CA 1
ATOM 1330 C C . VAL B 1 22 ? 3.34 -18.75 -6.531 1 98.19 22 VAL B C 1
ATOM 1332 O O . VAL B 1 22 ? 4.266 -18.938 -7.324 1 98.19 22 VAL B O 1
ATOM 1335 N N . ALA B 1 23 ? 3.09 -19.578 -5.555 1 97.62 23 ALA B N 1
ATOM 1336 C CA . ALA B 1 23 ? 3.926 -20.734 -5.27 1 97.62 23 ALA B CA 1
ATOM 1337 C C . ALA B 1 23 ? 3.947 -21.703 -6.453 1 97.62 23 ALA B C 1
ATOM 1339 O O . ALA B 1 23 ? 4.984 -22.281 -6.766 1 97.62 23 ALA B O 1
ATOM 1340 N N . ASP B 1 24 ? 2.824 -21.828 -7.105 1 97.44 24 ASP B N 1
ATOM 1341 C CA . ASP B 1 24 ? 2.676 -22.766 -8.219 1 97.44 24 ASP B CA 1
ATOM 1342 C C . ASP B 1 24 ? 3.141 -22.141 -9.531 1 97.44 24 ASP B C 1
ATOM 1344 O O . ASP B 1 24 ? 3.145 -22.797 -10.57 1 97.44 24 ASP B O 1
ATOM 1348 N N . ALA B 1 25 ? 3.467 -20.922 -9.445 1 97.19 25 ALA B N 1
ATOM 1349 C CA . ALA B 1 25 ? 3.779 -20.156 -10.656 1 97.19 25 ALA B CA 1
ATOM 1350 C C . ALA B 1 25 ? 2.678 -20.312 -11.703 1 97.19 25 ALA B C 1
ATOM 1352 O O . ALA B 1 25 ? 2.955 -20.578 -12.867 1 97.19 25 ALA B O 1
ATOM 1353 N N . ASN B 1 26 ? 1.43 -20.203 -11.242 1 98.06 26 ASN B N 1
ATOM 1354 C CA . ASN B 1 26 ? 0.252 -20.344 -12.086 1 98.06 26 ASN B CA 1
ATOM 1355 C C . ASN B 1 26 ? -0.301 -18.984 -12.508 1 98.06 26 ASN B C 1
ATOM 1357 O O . ASN B 1 26 ? -1.142 -18.422 -11.82 1 98.06 26 ASN B O 1
ATOM 1361 N N . LEU B 1 27 ? 0.129 -18.531 -13.68 1 98.12 27 LEU B N 1
ATOM 1362 C CA . LEU B 1 27 ? -0.202 -17.188 -14.141 1 98.12 27 LEU B CA 1
ATOM 1363 C C . LEU B 1 27 ? -1.707 -17.047 -14.344 1 98.12 27 LEU B C 1
ATOM 1365 O O . LEU B 1 27 ? -2.293 -16.031 -13.938 1 98.12 27 LEU B O 1
ATOM 1369 N N . ASP B 1 28 ? -2.318 -17.984 -14.961 1 97.31 28 ASP B N 1
ATOM 1370 C CA . ASP B 1 28 ? -3.75 -17.906 -15.227 1 97.31 28 ASP B CA 1
ATOM 1371 C C . ASP B 1 28 ? -4.547 -17.781 -13.93 1 97.31 28 ASP B C 1
ATOM 1373 O O . ASP B 1 28 ? -5.473 -16.984 -13.836 1 97.31 28 ASP B O 1
ATOM 1377 N N . ALA B 1 29 ? -4.242 -18.594 -12.953 1 97.19 29 ALA B N 1
ATOM 1378 C CA . ALA B 1 29 ? -4.91 -18.516 -11.656 1 97.19 29 ALA B CA 1
ATOM 1379 C C . ALA B 1 29 ? -4.719 -17.141 -11.023 1 97.19 29 ALA B C 1
ATOM 1381 O O . ALA B 1 29 ? -5.656 -16.578 -10.445 1 97.19 29 ALA B O 1
ATOM 1382 N N . LEU B 1 30 ? -3.508 -16.594 -11.133 1 97.81 30 LEU B N 1
ATOM 1383 C CA . LEU B 1 30 ? -3.209 -15.289 -10.562 1 97.81 30 LEU B CA 1
ATOM 1384 C C . LEU B 1 30 ? -4.074 -14.211 -11.203 1 97.81 30 LEU B C 1
ATOM 1386 O O . LEU B 1 30 ? -4.676 -13.398 -10.5 1 97.81 30 LEU B O 1
ATOM 1390 N N . LEU B 1 31 ? -4.121 -14.273 -12.5 1 96.75 31 LEU B N 1
ATOM 1391 C CA . LEU B 1 31 ? -4.844 -13.227 -13.211 1 96.75 31 LEU B CA 1
ATOM 1392 C C . LEU B 1 31 ? -6.336 -13.281 -12.898 1 96.75 31 LEU B C 1
ATOM 1394 O O . LEU B 1 31 ? -7.004 -12.25 -12.859 1 96.75 31 LEU B O 1
ATOM 1398 N N . GLY B 1 32 ? -6.809 -14.484 -12.633 1 94.75 32 GLY B N 1
ATOM 1399 C CA . GLY B 1 32 ? -8.211 -14.672 -12.297 1 94.75 32 GLY B CA 1
ATOM 1400 C C . GLY B 1 32 ? -8.602 -14.062 -10.969 1 94.75 32 GLY B C 1
ATOM 1401 O O . GLY B 1 32 ? -9.781 -13.906 -10.664 1 94.75 32 GLY B O 1
ATOM 1402 N N . LEU B 1 33 ? -7.66 -13.602 -10.172 1 96.56 33 LEU B N 1
ATOM 1403 C CA . LEU B 1 33 ? -7.922 -13.078 -8.836 1 96.56 33 LEU B CA 1
ATOM 1404 C C . LEU B 1 33 ? -8.062 -11.562 -8.859 1 96.56 33 LEU B C 1
ATOM 1406 O O . LEU B 1 33 ? -8.438 -10.953 -7.859 1 96.56 33 LEU B O 1
ATOM 1410 N N . TRP B 1 34 ? -7.801 -10.938 -10 1 96.12 34 TRP B N 1
ATOM 1411 C CA . TRP B 1 34 ? -7.82 -9.477 -10.109 1 96.12 34 TRP B CA 1
ATOM 1412 C C . TRP B 1 34 ? -9.172 -8.984 -10.617 1 96.12 34 TRP B C 1
ATOM 1414 O O . TRP B 1 34 ? -9.867 -9.695 -11.352 1 96.12 34 TRP B O 1
ATOM 1424 N N . ILE B 1 35 ? -9.531 -7.793 -10.188 1 94.06 35 ILE B N 1
ATOM 1425 C CA . ILE B 1 35 ? -10.672 -7.133 -10.82 1 94.06 35 ILE B CA 1
ATOM 1426 C C . ILE B 1 35 ? -10.367 -6.863 -12.289 1 94.06 35 ILE B C 1
ATOM 1428 O O . ILE B 1 35 ? -9.211 -6.656 -12.664 1 94.06 35 ILE B O 1
ATOM 1432 N N . ASP B 1 36 ? -11.438 -6.875 -13.031 1 91.81 36 ASP B N 1
ATOM 1433 C CA . ASP B 1 36 ? -11.305 -6.551 -14.453 1 91.81 36 ASP B CA 1
ATOM 1434 C C . ASP B 1 36 ? -11.664 -5.094 -14.719 1 91.81 36 ASP B C 1
ATOM 1436 O O . ASP B 1 36 ? -12.664 -4.805 -15.375 1 91.81 36 ASP B O 1
ATOM 1440 N N . GLU B 1 37 ? -10.953 -4.121 -14.125 1 91.06 37 GLU B N 1
ATOM 1441 C CA . GLU B 1 37 ? -11.109 -2.672 -14.234 1 91.06 37 GLU B CA 1
ATOM 1442 C C . GLU B 1 37 ? -9.758 -1.979 -14.383 1 91.06 37 GLU B C 1
ATOM 1444 O O . GLU B 1 37 ? -8.727 -2.533 -14 1 91.06 37 GLU B O 1
ATOM 1449 N N . ASP B 1 38 ? -9.82 -0.811 -14.914 1 90.81 38 ASP B N 1
ATOM 1450 C CA . ASP B 1 38 ? -8.602 -0.047 -15.18 1 90.81 38 ASP B CA 1
ATOM 1451 C C . ASP B 1 38 ? -7.875 0.293 -13.883 1 90.81 38 ASP B C 1
ATOM 1453 O O . ASP B 1 38 ? -6.68 0.599 -13.898 1 90.81 38 ASP B O 1
ATOM 1457 N N . PHE B 1 39 ? -8.57 0.13 -12.828 1 93.06 39 PHE B N 1
ATOM 1458 C CA . PHE B 1 39 ? -7.961 0.496 -11.555 1 93.06 39 PHE B CA 1
ATOM 1459 C C . PHE B 1 39 ? -6.98 -0.576 -11.094 1 93.06 39 PHE B C 1
ATOM 1461 O O . PHE B 1 39 ? -6.102 -0.311 -10.273 1 93.06 39 PHE B O 1
ATOM 1468 N N . ALA B 1 40 ? -7.129 -1.782 -11.547 1 97.12 40 ALA B N 1
ATOM 1469 C CA . ALA B 1 40 ? -6.211 -2.838 -11.125 1 97.12 40 ALA B CA 1
ATOM 1470 C C . ALA B 1 40 ? -4.762 -2.377 -11.227 1 97.12 40 ALA B C 1
ATOM 1472 O O . ALA B 1 40 ? -4.324 -1.897 -12.273 1 97.12 40 ALA B O 1
ATOM 1473 N N . SER B 1 41 ? -3.99 -2.527 -10.086 1 97.88 41 SER B N 1
ATOM 1474 C CA . SER B 1 41 ? -2.623 -2.018 -10.078 1 97.88 41 SER B CA 1
ATOM 1475 C C . SER B 1 41 ? -1.772 -2.729 -9.031 1 97.88 41 SER B C 1
ATOM 1477 O O . SER B 1 41 ? -2.305 -3.381 -8.133 1 97.88 41 SER B O 1
ATOM 1479 N N . CYS B 1 42 ? -0.509 -2.6 -9.203 1 97.69 42 CYS B N 1
ATOM 1480 C CA . CYS B 1 42 ? 0.387 -3.133 -8.18 1 97.69 42 CYS B CA 1
ATOM 1481 C C . CYS B 1 42 ? 1.719 -2.391 -8.188 1 97.69 42 CYS B C 1
ATOM 1483 O O . CYS B 1 42 ? 2.139 -1.865 -9.219 1 97.69 42 CYS B O 1
ATOM 1485 N N . VAL B 1 43 ? 2.223 -2.209 -7.07 1 98 43 VAL B N 1
ATOM 1486 C CA . VAL B 1 43 ? 3.602 -1.803 -6.812 1 98 43 VAL B CA 1
ATOM 1487 C C . VAL B 1 43 ? 4.363 -2.949 -6.152 1 98 43 VAL B C 1
ATOM 1489 O O . VAL B 1 43 ? 4.02 -3.377 -5.047 1 98 43 VAL B O 1
ATOM 1492 N N . TRP B 1 44 ? 5.371 -3.385 -6.871 1 97 44 TRP B N 1
ATOM 1493 C CA . TRP B 1 44 ? 6.16 -4.488 -6.336 1 97 44 TRP B CA 1
ATOM 1494 C C . TRP B 1 44 ? 7.254 -3.973 -5.406 1 97 44 TRP B C 1
ATOM 1496 O O . TRP B 1 44 ? 7.543 -2.773 -5.379 1 97 44 TRP B O 1
ATOM 1506 N N . ALA B 1 45 ? 7.836 -4.93 -4.688 1 96.56 45 ALA B N 1
ATOM 1507 C CA . ALA B 1 45 ? 8.781 -4.555 -3.643 1 96.56 45 ALA B CA 1
ATOM 1508 C C . ALA B 1 45 ? 10.047 -3.939 -4.238 1 96.56 45 ALA B C 1
ATOM 1510 O O . ALA B 1 45 ? 10.758 -3.195 -3.564 1 96.56 45 ALA B O 1
ATOM 1511 N N . ASP B 1 46 ? 10.297 -4.227 -5.465 1 93.56 46 ASP B N 1
ATOM 1512 C CA . ASP B 1 46 ? 11.484 -3.672 -6.105 1 93.56 46 ASP B CA 1
ATOM 1513 C C . ASP B 1 46 ? 11.188 -2.322 -6.75 1 93.56 46 ASP B C 1
ATOM 1515 O O . ASP B 1 46 ? 12.047 -1.741 -7.418 1 93.56 46 ASP B O 1
ATOM 1519 N N . GLY B 1 47 ? 9.953 -1.905 -6.66 1 94 47 GLY B N 1
ATOM 1520 C CA . GLY B 1 47 ? 9.609 -0.568 -7.113 1 94 47 GLY B CA 1
ATOM 1521 C C . GLY B 1 47 ? 8.914 -0.556 -8.461 1 94 47 GLY B C 1
ATOM 1522 O O . GLY B 1 47 ? 8.508 0.501 -8.945 1 94 47 GLY B O 1
ATOM 1523 N N . GLU B 1 48 ? 8.82 -1.668 -9.102 1 94.06 48 GLU B N 1
ATOM 1524 C CA . GLU B 1 48 ? 8.062 -1.72 -10.344 1 94.06 48 GLU B CA 1
ATOM 1525 C C . GLU B 1 48 ? 6.586 -1.418 -10.102 1 94.06 48 GLU B C 1
ATOM 1527 O O . GLU B 1 48 ? 5.992 -1.923 -9.148 1 94.06 48 GLU B O 1
ATOM 1532 N N . HIS B 1 49 ? 6.047 -0.557 -10.883 1 95.31 49 HIS B N 1
ATOM 1533 C CA . HIS B 1 49 ? 4.645 -0.156 -10.797 1 95.31 49 HIS B CA 1
ATOM 1534 C C . HIS B 1 49 ? 3.881 -0.534 -12.055 1 95.31 49 HIS B C 1
ATOM 1536 O O . HIS B 1 49 ? 4.293 -0.182 -13.164 1 95.31 49 HIS B O 1
ATOM 1542 N N . LEU B 1 50 ? 2.789 -1.226 -11.898 1 96.19 50 LEU B N 1
ATOM 1543 C CA . LEU B 1 50 ? 1.999 -1.738 -13.016 1 96.19 50 LEU B CA 1
ATOM 1544 C C . LEU B 1 50 ? 0.545 -1.293 -12.898 1 96.19 50 LEU B C 1
ATOM 1546 O O . LEU B 1 50 ? -0.021 -1.281 -11.805 1 96.19 50 LEU B O 1
ATOM 1550 N N . HIS B 1 51 ? -0.038 -0.928 -14.062 1 95.12 51 HIS B N 1
ATOM 1551 C CA . HIS B 1 51 ? -1.44 -0.532 -14.117 1 95.12 51 HIS B CA 1
ATOM 1552 C C . HIS B 1 51 ? -2.186 -1.294 -15.211 1 95.12 51 HIS B C 1
ATOM 1554 O O . HIS B 1 51 ? -1.688 -1.423 -16.328 1 95.12 51 HIS B O 1
ATOM 1560 N N . GLY B 1 52 ? -3.334 -1.732 -14.844 1 96.06 52 GLY B N 1
ATOM 1561 C CA . GLY B 1 52 ? -4.148 -2.473 -15.789 1 96.06 52 GLY B CA 1
ATOM 1562 C C . GLY B 1 52 ? -3.734 -3.926 -15.93 1 96.06 52 GLY B C 1
ATOM 1563 O O . GLY B 1 52 ? -2.568 -4.266 -15.719 1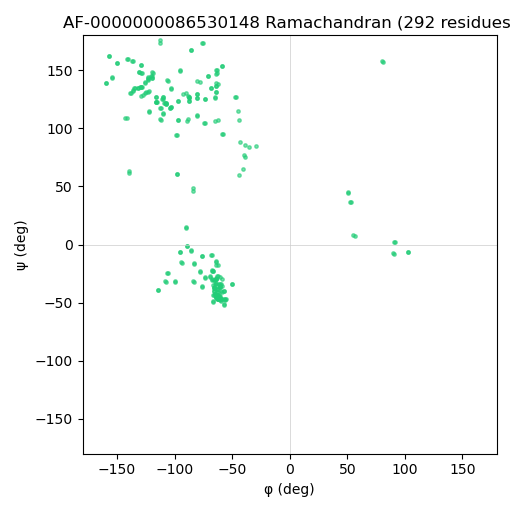 96.06 52 GLY B O 1
ATOM 1564 N N . LEU B 1 53 ? -4.691 -4.734 -16.391 1 96.62 53 LEU B N 1
ATOM 1565 C CA . LEU B 1 53 ? -4.504 -6.18 -16.406 1 96.62 53 LEU B CA 1
ATOM 1566 C C . LEU B 1 53 ? -3.426 -6.586 -17.406 1 96.62 53 LEU B C 1
ATOM 1568 O O . LEU B 1 53 ? -2.695 -7.551 -17.172 1 96.62 53 LEU B O 1
ATOM 1572 N N . ASP B 1 54 ? -3.254 -5.84 -18.453 1 97 54 ASP B N 1
ATOM 1573 C CA . ASP B 1 54 ? -2.232 -6.195 -19.438 1 97 54 ASP B CA 1
ATOM 1574 C C . ASP B 1 54 ? -0.833 -6.07 -18.844 1 97 54 ASP B C 1
ATOM 1576 O O . ASP B 1 54 ? -0.015 -6.984 -18.969 1 97 54 ASP B O 1
ATOM 1580 N N . GLN B 1 55 ? -0.592 -4.926 -18.203 1 97.19 55 GLN B N 1
ATOM 1581 C CA . GLN B 1 55 ? 0.711 -4.742 -17.578 1 97.19 55 GLN B CA 1
ATOM 1582 C C . GLN B 1 55 ? 0.906 -5.723 -16.422 1 97.19 55 GLN B C 1
ATOM 1584 O O . GLN B 1 55 ? 2.002 -6.254 -16.219 1 97.19 55 GLN B O 1
ATOM 1589 N N . ILE B 1 56 ? -0.124 -5.984 -15.688 1 98 56 ILE B N 1
ATOM 1590 C CA . ILE B 1 56 ? -0.042 -6.922 -14.578 1 98 56 ILE B CA 1
ATOM 1591 C C . ILE B 1 56 ? 0.272 -8.32 -15.102 1 98 56 ILE B C 1
ATOM 1593 O O . ILE B 1 56 ? 1.125 -9.023 -14.547 1 98 56 ILE B O 1
ATOM 1597 N N . ARG B 1 57 ? -0.389 -8.703 -16.141 1 98 57 ARG B N 1
ATOM 1598 C CA . ARG B 1 57 ? -0.118 -10 -16.75 1 98 57 ARG B CA 1
ATOM 1599 C C . ARG B 1 57 ? 1.35 -10.125 -17.156 1 98 57 ARG B C 1
ATOM 1601 O O . ARG B 1 57 ? 2.014 -11.102 -16.797 1 98 57 ARG B O 1
ATOM 1608 N N . SER B 1 58 ? 1.807 -9.148 -17.875 1 97.94 58 SER B N 1
ATOM 1609 C CA . SER B 1 58 ? 3.189 -9.18 -18.344 1 97.94 58 SER B CA 1
ATOM 1610 C C . SER B 1 58 ? 4.168 -9.18 -17.172 1 97.94 58 SER B C 1
ATOM 1612 O O . SER B 1 58 ? 5.16 -9.906 -17.188 1 97.94 58 SER B O 1
ATOM 1614 N N . GLY B 1 59 ? 3.934 -8.352 -16.203 1 97.25 59 GLY B N 1
ATOM 1615 C CA . GLY B 1 59 ? 4.777 -8.289 -15.016 1 97.25 59 GLY B CA 1
ATOM 1616 C C . GLY B 1 59 ? 4.812 -9.586 -14.242 1 97.25 59 GLY B C 1
ATOM 1617 O O . GLY B 1 59 ? 5.883 -10.055 -13.844 1 97.25 59 GLY B O 1
ATOM 1618 N N . LEU B 1 60 ? 3.668 -10.172 -14.023 1 97.75 60 LEU B N 1
ATOM 1619 C CA . LEU B 1 60 ? 3.586 -11.438 -13.305 1 97.75 60 LEU B CA 1
ATOM 1620 C C . LEU B 1 60 ? 4.301 -12.547 -14.078 1 97.75 60 LEU B C 1
ATOM 1622 O O . LEU B 1 60 ? 5.023 -13.352 -13.492 1 97.75 60 LEU B O 1
ATOM 1626 N N . ALA B 1 61 ? 4.059 -12.578 -15.375 1 97.94 61 ALA B N 1
ATOM 1627 C CA . ALA B 1 61 ? 4.73 -13.578 -16.203 1 97.94 61 ALA B CA 1
ATOM 1628 C C . ALA B 1 61 ? 6.246 -13.484 -16.047 1 97.94 61 ALA B C 1
ATOM 1630 O O . ALA B 1 61 ? 6.922 -14.492 -15.844 1 97.94 61 ALA B O 1
ATOM 1631 N N . ASN B 1 62 ? 6.742 -12.336 -16.125 1 97.31 62 ASN B N 1
ATOM 1632 C CA . ASN B 1 62 ? 8.172 -12.109 -15.984 1 97.31 62 ASN B CA 1
ATOM 1633 C C . ASN B 1 62 ? 8.672 -12.531 -14.602 1 97.31 62 ASN B C 1
ATOM 1635 O O . ASN B 1 62 ? 9.703 -13.195 -14.484 1 97.31 62 ASN B O 1
ATOM 1639 N N . ARG B 1 63 ? 7.973 -12.18 -13.594 1 95.56 63 ARG B N 1
ATOM 1640 C CA . ARG B 1 63 ? 8.375 -12.469 -12.219 1 95.56 63 ARG B CA 1
ATOM 1641 C C . ARG B 1 63 ? 8.359 -13.977 -11.953 1 95.56 63 ARG B C 1
ATOM 1643 O O . ARG B 1 63 ? 9.266 -14.508 -11.312 1 95.56 63 ARG B O 1
ATOM 1650 N N . LEU B 1 64 ? 7.34 -14.625 -12.406 1 96.31 64 LEU B N 1
ATOM 1651 C CA . LEU B 1 64 ? 7.23 -16.062 -12.211 1 96.31 64 LEU B CA 1
ATOM 1652 C C . LEU B 1 64 ? 8.352 -16.797 -12.93 1 96.31 64 LEU B C 1
ATOM 1654 O O . LEU B 1 64 ? 8.82 -17.844 -12.469 1 96.31 64 LEU B O 1
ATOM 1658 N N . ALA B 1 65 ? 8.82 -16.219 -14.008 1 95.88 65 ALA B N 1
ATOM 1659 C CA . ALA B 1 65 ? 9.859 -16.844 -14.82 1 95.88 65 ALA B CA 1
ATOM 1660 C C . ALA B 1 65 ? 11.242 -16.562 -14.242 1 95.88 65 ALA B C 1
ATOM 1662 O O . ALA B 1 65 ? 12.133 -17.422 -14.297 1 95.88 65 ALA B O 1
ATOM 1663 N N . THR B 1 66 ? 11.438 -15.398 -13.617 1 94.5 66 THR B N 1
ATOM 1664 C CA . THR B 1 66 ? 12.789 -14.961 -13.297 1 94.5 66 THR B CA 1
ATOM 1665 C C . THR B 1 66 ? 13.055 -15.062 -11.797 1 94.5 66 THR B C 1
ATOM 1667 O O . THR B 1 66 ? 14.203 -15.242 -11.375 1 94.5 66 THR B O 1
ATOM 1670 N N . ARG B 1 67 ? 12.047 -14.867 -11.078 1 92.19 67 ARG B N 1
ATOM 1671 C CA . ARG B 1 67 ? 12.203 -14.82 -9.633 1 92.19 67 ARG B CA 1
ATOM 1672 C C . ARG B 1 67 ? 11.055 -15.539 -8.93 1 92.19 67 ARG B C 1
ATOM 1674 O O . ARG B 1 67 ? 10.297 -14.93 -8.172 1 92.19 67 ARG B O 1
ATOM 1681 N N . PRO B 1 68 ? 10.953 -16.844 -9.172 1 94.69 68 PRO B N 1
ATOM 1682 C CA . PRO B 1 68 ? 9.906 -17.562 -8.461 1 94.69 68 PRO B CA 1
ATOM 1683 C C . PRO B 1 68 ? 10.109 -17.562 -6.945 1 94.69 68 PRO B C 1
ATOM 1685 O O . PRO B 1 68 ? 11.242 -17.656 -6.469 1 94.69 68 PRO B O 1
ATOM 1688 N N . VAL B 1 69 ? 8.977 -17.375 -6.188 1 97.12 69 VAL B N 1
ATOM 1689 C CA . VAL B 1 69 ? 9.062 -17.359 -4.73 1 97.12 69 VAL B CA 1
ATOM 1690 C C . VAL B 1 69 ? 7.855 -18.078 -4.129 1 97.12 69 VAL B C 1
ATOM 1692 O O . VAL B 1 69 ? 6.863 -18.312 -4.82 1 97.12 69 VAL B O 1
ATOM 1695 N N . THR B 1 70 ? 8 -18.484 -2.92 1 97.31 70 THR B N 1
ATOM 1696 C CA . THR B 1 70 ? 6.875 -18.75 -2.037 1 97.31 70 THR B CA 1
ATOM 1697 C C . THR B 1 70 ? 6.734 -17.656 -0.987 1 97.31 70 THR B C 1
ATOM 1699 O O . THR B 1 70 ? 7.734 -17.109 -0.51 1 97.31 70 THR B O 1
ATOM 1702 N N . ILE B 1 71 ? 5.504 -17.297 -0.699 1 97.81 71 ILE B N 1
ATOM 1703 C CA . ILE B 1 71 ? 5.246 -16.203 0.231 1 97.81 71 ILE B CA 1
ATOM 1704 C C . ILE B 1 71 ? 4.652 -16.75 1.525 1 97.81 71 ILE B C 1
ATOM 1706 O O . ILE B 1 71 ? 3.674 -17.5 1.498 1 97.81 71 ILE B O 1
ATOM 1710 N N . GLU B 1 72 ? 5.266 -16.438 2.586 1 96.75 72 GLU B N 1
ATOM 1711 C CA . GLU B 1 72 ? 4.754 -16.766 3.91 1 96.75 72 GLU B CA 1
ATOM 1712 C C . GLU B 1 72 ? 4.301 -15.523 4.66 1 96.75 72 GLU B C 1
ATOM 1714 O O . GLU B 1 72 ? 5.113 -14.664 4.996 1 96.75 72 GLU B O 1
ATOM 1719 N N . PRO B 1 73 ? 3.006 -15.43 4.887 1 97.56 73 PRO B N 1
ATOM 1720 C CA . PRO B 1 73 ? 2.562 -14.328 5.734 1 97.56 73 PRO B CA 1
ATOM 1721 C C . PRO B 1 73 ? 3.006 -14.484 7.188 1 97.56 73 PRO B C 1
ATOM 1723 O O . PRO B 1 73 ? 2.895 -15.57 7.758 1 97.56 73 PRO B O 1
ATOM 1726 N N . LEU B 1 74 ? 3.527 -13.438 7.855 1 96 74 LEU B N 1
ATOM 1727 C CA . LEU B 1 74 ? 4.109 -13.516 9.195 1 96 74 LEU B CA 1
ATOM 1728 C C . LEU B 1 74 ? 3.283 -12.719 10.195 1 96 74 LEU B C 1
ATOM 1730 O O . LEU B 1 74 ? 3.146 -13.125 11.352 1 96 74 LEU B O 1
ATOM 1734 N N . ASP B 1 75 ? 2.742 -11.57 9.883 1 94.81 75 ASP B N 1
ATOM 1735 C CA . ASP B 1 75 ? 1.913 -10.68 10.695 1 94.81 75 ASP B CA 1
ATOM 1736 C C . ASP B 1 75 ? 0.816 -10.031 9.852 1 94.81 75 ASP B C 1
ATOM 1738 O O . ASP B 1 75 ? 1.091 -9.156 9.031 1 94.81 75 ASP B O 1
ATOM 1742 N N . ILE B 1 76 ? -0.376 -10.492 10.117 1 96.31 76 ILE B N 1
ATOM 1743 C CA . ILE B 1 76 ? -1.496 -10.094 9.273 1 96.31 76 ILE B CA 1
ATOM 1744 C C . ILE B 1 76 ? -2.424 -9.164 10.055 1 96.31 76 ILE B C 1
ATOM 1746 O O . ILE B 1 76 ? -2.832 -9.484 11.172 1 96.31 76 ILE B O 1
ATOM 1750 N N . ARG B 1 77 ? -2.707 -8.047 9.516 1 95.31 77 ARG B N 1
ATOM 1751 C CA . ARG B 1 77 ? -3.766 -7.16 9.992 1 95.31 77 ARG B CA 1
ATOM 1752 C C . ARG B 1 77 ? -4.809 -6.926 8.906 1 95.31 77 ARG B C 1
ATOM 1754 O O . ARG B 1 77 ? -4.477 -6.832 7.727 1 95.31 77 ARG B O 1
ATOM 1761 N N . VAL B 1 78 ? -6.07 -6.812 9.359 1 95.81 78 VAL B N 1
ATOM 1762 C CA . VAL B 1 78 ? -7.148 -6.727 8.383 1 95.81 78 VAL B CA 1
ATOM 1763 C C . VAL B 1 78 ? -8.133 -5.633 8.789 1 95.81 78 VAL B C 1
ATOM 1765 O O . VAL B 1 78 ? -8.445 -5.484 9.977 1 95.81 78 VAL B O 1
ATOM 1768 N N . TYR B 1 79 ? -8.469 -4.801 7.836 1 92.94 79 TYR B N 1
ATOM 1769 C CA . TYR B 1 79 ? -9.625 -3.918 7.949 1 92.94 79 TYR B CA 1
ATOM 1770 C C . TYR B 1 79 ? -10.75 -4.375 7.027 1 92.94 79 TYR B C 1
ATOM 1772 O O . TYR B 1 79 ? -10.57 -4.445 5.809 1 92.94 79 TYR B O 1
ATOM 1780 N N . ASP B 1 80 ? -11.867 -4.629 7.637 1 89.94 80 ASP B N 1
ATOM 1781 C CA . ASP B 1 80 ? -13.016 -5.137 6.895 1 89.94 80 ASP B CA 1
ATOM 1782 C C . ASP B 1 80 ? -14.141 -4.109 6.859 1 89.94 80 ASP B C 1
ATOM 1784 O O . ASP B 1 80 ? -14.703 -3.762 7.898 1 89.94 80 ASP B O 1
ATOM 1788 N N . SER B 1 81 ? -14.336 -3.529 5.699 1 82.12 81 SER B N 1
ATOM 1789 C CA . SER B 1 81 ? -15.477 -2.648 5.488 1 82.12 81 SER B CA 1
ATOM 1790 C C . SER B 1 81 ? -16.469 -3.258 4.5 1 82.12 81 SER B C 1
ATOM 1792 O O . SER B 1 81 ? -16.25 -4.355 3.988 1 82.12 81 SER B O 1
ATOM 1794 N N . LEU B 1 82 ? -17.594 -2.438 4.375 1 79.5 82 LEU B N 1
ATOM 1795 C CA . LEU B 1 82 ? -18.594 -2.926 3.43 1 79.5 82 LEU B CA 1
ATOM 1796 C C . LEU B 1 82 ? -18.031 -2.941 2.01 1 79.5 82 LEU B C 1
ATOM 1798 O O . LEU B 1 82 ? -17.641 -1.9 1.481 1 79.5 82 LEU B O 1
ATOM 1802 N N . GLY B 1 83 ? -17.719 -4.113 1.471 1 85.88 83 GLY B N 1
ATOM 1803 C CA . GLY B 1 83 ? -17.344 -4.285 0.075 1 85.88 83 GLY B CA 1
ATOM 1804 C C . GLY B 1 83 ? -15.852 -4.16 -0.161 1 85.88 83 GLY B C 1
ATOM 1805 O O . GLY B 1 83 ? -15.391 -4.262 -1.299 1 85.88 83 GLY B O 1
ATOM 1806 N N . THR B 1 84 ? -15.141 -3.768 0.839 1 93.06 84 THR B N 1
ATOM 1807 C CA . THR B 1 84 ? -13.695 -3.664 0.695 1 93.06 84 THR B CA 1
ATOM 1808 C C . THR B 1 84 ? -12.984 -4.285 1.896 1 93.06 84 THR B C 1
ATOM 1810 O O . THR B 1 84 ? -13.406 -4.09 3.039 1 93.06 84 THR B O 1
ATOM 1813 N N . VAL B 1 85 ? -11.992 -5.047 1.628 1 95.44 85 VAL B N 1
ATOM 1814 C CA . VAL B 1 85 ? -11.102 -5.574 2.658 1 95.44 85 VAL B CA 1
ATOM 1815 C C . VAL B 1 85 ? -9.664 -5.156 2.363 1 95.44 85 VAL B C 1
ATOM 1817 O O . VAL B 1 85 ? -9.211 -5.234 1.219 1 95.44 85 VAL B O 1
ATOM 1820 N N . VAL B 1 86 ? -9.016 -4.645 3.398 1 96.62 86 VAL B N 1
ATOM 1821 C CA . VAL B 1 86 ? -7.613 -4.258 3.277 1 96.62 86 VAL B CA 1
ATOM 1822 C C . VAL B 1 86 ? -6.758 -5.113 4.207 1 96.62 86 VAL B C 1
ATOM 1824 O O . VAL B 1 86 ? -7.008 -5.172 5.414 1 96.62 86 VAL B O 1
ATOM 1827 N N . TYR B 1 87 ? -5.793 -5.789 3.627 1 97.62 87 TYR B N 1
ATOM 1828 C CA . TYR B 1 87 ? -4.785 -6.5 4.406 1 97.62 87 TYR B CA 1
ATOM 1829 C C . TYR B 1 87 ? -3.467 -5.734 4.422 1 97.62 87 TYR B C 1
ATOM 1831 O O . TYR B 1 87 ? -3.02 -5.234 3.387 1 97.62 87 TYR B O 1
ATOM 1839 N N . THR B 1 88 ? -2.854 -5.594 5.523 1 97.81 88 THR B N 1
ATOM 1840 C CA . THR B 1 88 ? -1.462 -5.188 5.68 1 97.81 88 THR B CA 1
ATOM 1841 C C . THR B 1 88 ? -0.639 -6.305 6.312 1 97.81 88 THR B C 1
ATOM 1843 O O . THR B 1 88 ? -0.99 -6.816 7.379 1 97.81 88 THR B O 1
ATOM 1846 N N . ILE B 1 89 ? 0.39 -6.707 5.617 1 97.75 89 ILE B N 1
ATOM 1847 C CA . ILE B 1 89 ? 1.019 -7.969 5.996 1 97.75 89 ILE B CA 1
ATOM 1848 C C . ILE B 1 89 ? 2.537 -7.832 5.914 1 97.75 89 ILE B C 1
ATOM 1850 O O . ILE B 1 89 ? 3.066 -7.312 4.93 1 97.75 89 ILE B O 1
ATOM 1854 N N . ALA B 1 90 ? 3.207 -8.25 6.984 1 97.38 90 ALA B N 1
ATOM 1855 C CA . ALA B 1 90 ? 4.613 -8.609 6.828 1 97.38 90 ALA B CA 1
ATOM 1856 C C . ALA B 1 90 ? 4.758 -10.016 6.246 1 97.38 90 ALA B C 1
ATOM 1858 O O . ALA B 1 90 ? 4.121 -10.961 6.723 1 97.38 90 ALA B O 1
ATOM 1859 N N . GLU B 1 91 ? 5.566 -10.086 5.211 1 97.81 91 GLU B N 1
ATOM 1860 C CA . GLU B 1 91 ? 5.695 -11.344 4.477 1 97.81 91 GLU B CA 1
ATOM 1861 C C . GLU B 1 91 ? 7.16 -11.742 4.316 1 97.81 91 GLU B C 1
ATOM 1863 O O . GLU B 1 91 ? 8.031 -10.875 4.18 1 97.81 91 GLU B O 1
ATOM 1868 N N . ALA B 1 92 ? 7.383 -13.047 4.316 1 96.94 92 ALA B N 1
ATOM 1869 C CA . ALA B 1 92 ? 8.664 -13.602 3.891 1 96.94 92 ALA B CA 1
ATOM 1870 C C . ALA B 1 92 ? 8.57 -14.188 2.482 1 96.94 92 ALA B C 1
ATOM 1872 O O . ALA B 1 92 ? 7.75 -15.062 2.223 1 96.94 92 ALA B O 1
ATOM 1873 N N . HIS B 1 93 ? 9.328 -13.656 1.556 1 97.38 93 HIS B N 1
ATOM 1874 C CA . HIS B 1 93 ? 9.422 -14.18 0.197 1 97.38 93 HIS B CA 1
ATOM 1875 C C . HIS B 1 93 ? 10.633 -15.078 0.035 1 97.38 93 HIS B C 1
ATOM 1877 O O . HIS B 1 93 ? 11.773 -14.602 -0.016 1 97.38 93 HIS B O 1
ATOM 1883 N N . GLN B 1 94 ? 10.383 -16.375 -0.066 1 96.31 94 GLN B N 1
ATOM 1884 C CA . GLN B 1 94 ? 11.445 -17.359 -0.158 1 96.31 94 GLN B CA 1
ATOM 1885 C C . GLN B 1 94 ? 11.711 -17.75 -1.609 1 96.31 94 GLN B C 1
ATOM 1887 O O . GLN B 1 94 ? 10.797 -18.188 -2.314 1 96.31 94 GLN B O 1
ATOM 1892 N N . GLN B 1 95 ? 12.961 -17.578 -2.045 1 94.69 95 GLN B N 1
ATOM 1893 C CA . GLN B 1 95 ? 13.344 -18 -3.389 1 94.69 95 GLN B CA 1
ATOM 1894 C C . GLN B 1 95 ? 13.5 -19.516 -3.465 1 94.69 95 GLN B C 1
ATOM 1896 O O . GLN B 1 95 ? 13.406 -20.203 -2.449 1 94.69 95 GLN B O 1
ATOM 1901 N N . ALA B 1 96 ? 13.703 -19.969 -4.652 1 89.31 96 ALA B N 1
ATOM 1902 C CA . ALA B 1 96 ? 13.836 -21.406 -4.891 1 89.31 96 ALA B CA 1
ATOM 1903 C C . ALA B 1 96 ? 15.016 -21.984 -4.121 1 89.31 96 ALA B C 1
ATOM 1905 O O . ALA B 1 96 ? 14.953 -23.125 -3.639 1 89.31 96 ALA B O 1
ATOM 1906 N N . ASP B 1 97 ? 16.062 -21.172 -4.043 1 88.81 97 ASP B N 1
ATOM 1907 C CA . ASP B 1 97 ? 17.219 -21.562 -3.23 1 88.81 97 ASP B CA 1
ATOM 1908 C C . ASP B 1 97 ? 16.906 -21.422 -1.742 1 88.81 97 ASP B C 1
ATOM 1910 O O . ASP B 1 97 ? 17 -20.328 -1.185 1 88.81 97 ASP B O 1
ATOM 1914 N N . LEU B 1 98 ? 16.688 -22.469 -1.079 1 86.31 98 LEU B N 1
ATOM 1915 C CA . LEU B 1 98 ? 16.219 -22.469 0.301 1 86.31 98 LEU B CA 1
ATOM 1916 C C . LEU B 1 98 ? 17.359 -22.109 1.26 1 86.31 98 LEU B C 1
ATOM 1918 O O . LEU B 1 98 ? 17.109 -21.828 2.436 1 86.31 98 LEU B O 1
ATOM 1922 N N . THR B 1 99 ? 18.516 -22.062 0.783 1 88.56 99 THR B N 1
ATOM 1923 C CA . THR B 1 99 ? 19.625 -21.672 1.634 1 88.56 99 THR B CA 1
ATOM 1924 C C . THR B 1 99 ? 19.734 -20.141 1.718 1 88.56 99 THR B C 1
ATOM 1926 O O . THR B 1 99 ? 20.406 -19.609 2.607 1 88.56 99 THR B O 1
ATOM 1929 N N . ALA B 1 100 ? 19.078 -19.531 0.789 1 90.12 100 ALA B N 1
ATOM 1930 C CA . ALA B 1 100 ? 19.062 -18.078 0.811 1 90.12 100 ALA B CA 1
ATOM 1931 C C . ALA B 1 100 ? 18.078 -17.547 1.847 1 90.12 100 ALA B C 1
ATOM 1933 O O . ALA B 1 100 ? 17.016 -18.141 2.053 1 90.12 100 ALA B O 1
ATOM 1934 N N . GLU B 1 101 ? 18.406 -16.516 2.557 1 91.56 101 GLU B N 1
ATOM 1935 C CA . GLU B 1 101 ? 17.469 -15.852 3.459 1 91.56 101 GLU B CA 1
ATOM 1936 C C . GLU B 1 101 ? 16.312 -15.234 2.689 1 91.56 101 GLU B C 1
ATOM 1938 O O . GLU B 1 101 ? 16.5 -14.633 1.628 1 91.56 101 GLU B O 1
ATOM 1943 N N . PRO B 1 102 ? 15.156 -15.422 3.203 1 94.88 102 PRO B N 1
ATOM 1944 C CA . PRO B 1 102 ? 14.016 -14.812 2.512 1 94.88 102 PRO B CA 1
ATOM 1945 C C . PRO B 1 102 ? 14.086 -13.289 2.492 1 94.88 102 PRO B C 1
ATOM 1947 O O . PRO B 1 102 ? 14.641 -12.68 3.41 1 94.88 102 PRO B O 1
ATOM 1950 N N . ASP B 1 103 ? 13.539 -12.727 1.369 1 95.62 103 ASP B N 1
ATOM 1951 C CA . ASP B 1 103 ? 13.305 -11.281 1.354 1 95.62 103 ASP B CA 1
ATOM 1952 C C . ASP B 1 103 ? 12.109 -10.906 2.229 1 95.62 103 ASP B C 1
ATOM 1954 O O . ASP B 1 103 ? 11.016 -11.453 2.057 1 95.62 103 ASP B O 1
ATOM 1958 N N . MET B 1 104 ? 12.336 -10.008 3.152 1 96.5 104 MET B N 1
ATOM 1959 C CA . MET B 1 104 ? 11.242 -9.523 3.992 1 96.5 104 MET B CA 1
ATOM 1960 C C . MET B 1 104 ? 10.531 -8.352 3.336 1 96.5 104 MET B C 1
ATOM 1962 O O . MET B 1 104 ? 11.172 -7.379 2.932 1 96.5 104 MET B O 1
ATOM 1966 N N . VAL B 1 105 ? 9.195 -8.523 3.219 1 97.75 105 VAL B N 1
ATOM 1967 C CA . VAL B 1 105 ? 8.398 -7.582 2.432 1 97.75 105 VAL B CA 1
ATOM 1968 C C . VAL B 1 105 ? 7.176 -7.141 3.234 1 97.75 105 VAL B C 1
ATOM 1970 O O . VAL B 1 105 ? 6.543 -7.957 3.906 1 97.75 105 VAL B O 1
ATOM 1973 N N . PHE B 1 106 ? 6.844 -5.84 3.264 1 98.12 106 PHE B N 1
ATOM 1974 C CA . PHE B 1 106 ? 5.531 -5.375 3.697 1 98.12 106 PHE B CA 1
ATOM 1975 C C . PHE B 1 106 ? 4.586 -5.238 2.51 1 98.12 106 PHE B C 1
ATOM 1977 O O . PHE B 1 106 ? 4.938 -4.629 1.498 1 98.12 106 PHE B O 1
ATOM 1984 N N . ALA B 1 107 ? 3.43 -5.812 2.617 1 98.62 107 ALA B N 1
ATOM 1985 C CA . ALA B 1 107 ? 2.479 -5.785 1.51 1 98.62 107 ALA B CA 1
ATOM 1986 C C . ALA B 1 107 ? 1.104 -5.32 1.979 1 98.62 107 ALA B C 1
ATOM 1988 O O . ALA B 1 107 ? 0.641 -5.711 3.053 1 98.62 107 ALA B O 1
ATOM 1989 N N . THR B 1 108 ? 0.49 -4.465 1.241 1 98.69 108 THR B N 1
ATOM 1990 C CA . THR B 1 108 ? -0.907 -4.066 1.369 1 98.69 108 THR B CA 1
ATOM 1991 C C . THR B 1 108 ? -1.742 -4.648 0.233 1 98.69 108 THR B C 1
ATOM 1993 O O . THR B 1 108 ? -1.415 -4.469 -0.941 1 98.69 108 THR B O 1
ATOM 1996 N N . TYR B 1 109 ? -2.76 -5.434 0.526 1 98.56 109 TYR B N 1
ATOM 1997 C CA . TYR B 1 109 ? -3.73 -5.945 -0.435 1 98.56 109 TYR B CA 1
ATOM 1998 C C . TYR B 1 109 ? -5.078 -5.25 -0.275 1 98.56 109 TYR B C 1
ATOM 2000 O O . TYR B 1 109 ? -5.668 -5.266 0.808 1 98.56 109 TYR B O 1
ATOM 2008 N N . VAL B 1 110 ? -5.516 -4.637 -1.329 1 97.56 110 VAL B N 1
ATOM 2009 C CA . VAL B 1 110 ? -6.859 -4.074 -1.367 1 97.56 110 VAL B CA 1
ATOM 2010 C C . VAL B 1 110 ? -7.773 -4.977 -2.199 1 97.56 110 VAL B C 1
ATOM 2012 O O . VAL B 1 110 ? -7.551 -5.156 -3.398 1 97.56 110 VAL B O 1
ATOM 2015 N N . MET B 1 111 ? -8.773 -5.512 -1.549 1 96.5 111 MET B N 1
ATOM 2016 C CA . MET B 1 111 ? -9.703 -6.414 -2.223 1 96.5 111 MET B CA 1
ATOM 2017 C C . MET B 1 111 ? -11.125 -5.855 -2.186 1 96.5 111 MET B C 1
ATOM 2019 O O . MET B 1 111 ? -11.531 -5.25 -1.193 1 96.5 111 MET B O 1
ATOM 2023 N N . ILE B 1 112 ? -11.758 -6.09 -3.24 1 93.44 112 ILE B N 1
ATOM 2024 C CA . ILE B 1 112 ? -13.117 -5.582 -3.373 1 93.44 112 ILE B CA 1
ATOM 2025 C C . ILE B 1 112 ? -14.078 -6.734 -3.65 1 93.44 112 ILE B C 1
ATOM 2027 O O . ILE B 1 112 ? -13.719 -7.695 -4.34 1 93.44 112 ILE B O 1
ATOM 2031 N N . HIS B 1 113 ? -15.266 -6.559 -3.041 1 91.19 113 HIS B N 1
ATOM 2032 C CA . HIS B 1 113 ? -16.328 -7.527 -3.301 1 91.19 113 HIS B CA 1
ATOM 2033 C C . HIS B 1 113 ? -17.141 -7.125 -4.52 1 91.19 113 HIS B C 1
ATOM 2035 O O . HIS B 1 113 ? -17.859 -6.125 -4.484 1 91.19 113 HIS B O 1
ATOM 2041 N N . GLU B 1 114 ? -16.984 -7.805 -5.57 1 79 114 GLU B N 1
ATOM 2042 C CA . GLU B 1 114 ? -17.703 -7.527 -6.801 1 79 114 GLU B CA 1
ATOM 2043 C C . GLU B 1 114 ? -18.359 -8.789 -7.352 1 79 114 GLU B C 1
ATOM 2045 O O . GLU B 1 114 ? -17.703 -9.812 -7.527 1 79 114 GLU B O 1
ATOM 2050 N N . ARG B 1 115 ? -19.672 -8.688 -7.625 1 80.56 115 ARG B N 1
ATOM 2051 C CA . ARG B 1 115 ? -20.453 -9.758 -8.227 1 80.56 115 ARG B CA 1
ATOM 2052 C C . ARG B 1 115 ? -20.297 -11.062 -7.441 1 80.56 115 ARG B C 1
ATOM 2054 O O . ARG B 1 115 ? -20.031 -12.109 -8.023 1 80.56 115 ARG B O 1
ATOM 2061 N N . GLY B 1 116 ? -20.203 -10.953 -6.141 1 82.19 116 GLY B N 1
ATOM 2062 C CA . GLY B 1 116 ? -20.266 -12.125 -5.277 1 82.19 116 GLY B CA 1
ATOM 2063 C C . GLY B 1 116 ? -18.906 -12.719 -4.996 1 82.19 116 GLY B C 1
ATOM 2064 O O . GLY B 1 116 ? -18.797 -13.734 -4.305 1 82.19 116 GLY B O 1
ATOM 2065 N N . GLU B 1 117 ? -17.891 -12.062 -5.527 1 89.5 117 GLU B N 1
ATOM 2066 C CA . GLU B 1 117 ? -16.547 -12.586 -5.312 1 89.5 117 GLU B CA 1
ATOM 2067 C C . GLU B 1 117 ? -15.602 -11.492 -4.832 1 89.5 117 GLU B C 1
ATOM 2069 O O . GLU B 1 117 ? -15.781 -10.312 -5.168 1 89.5 117 GLU B O 1
ATOM 2074 N N . TRP B 1 118 ? -14.688 -11.969 -4.039 1 94.06 118 TRP B N 1
ATOM 2075 C CA . TRP B 1 118 ? -13.617 -11.062 -3.641 1 94.06 118 TRP B CA 1
ATOM 2076 C C . TRP B 1 118 ? -12.477 -11.094 -4.652 1 94.06 118 TRP B C 1
ATOM 2078 O O . TRP B 1 118 ? -11.984 -12.164 -5.008 1 94.06 118 TRP B O 1
ATOM 2088 N N . ARG B 1 119 ? -12.102 -9.922 -5.129 1 95.38 119 ARG B N 1
ATOM 2089 C CA . ARG B 1 119 ? -11.016 -9.789 -6.098 1 95.38 119 ARG B CA 1
ATOM 2090 C C . ARG B 1 119 ? -10.008 -8.742 -5.645 1 95.38 119 ARG B C 1
ATOM 2092 O O . ARG B 1 119 ? -10.344 -7.832 -4.887 1 95.38 119 ARG B O 1
ATOM 2099 N N . ILE B 1 120 ? -8.789 -8.898 -6.117 1 97.19 120 ILE B N 1
ATOM 2100 C CA . ILE B 1 120 ? -7.727 -7.961 -5.793 1 97.19 120 ILE B CA 1
ATOM 2101 C C . ILE B 1 120 ? -7.84 -6.723 -6.684 1 97.19 120 ILE B C 1
ATOM 2103 O O . ILE B 1 120 ? -7.922 -6.84 -7.91 1 97.19 120 ILE B O 1
ATOM 2107 N N . ALA B 1 121 ? -7.887 -5.559 -6.047 1 97.06 121 ALA B N 1
ATOM 2108 C CA . ALA B 1 121 ? -7.914 -4.301 -6.793 1 97.06 121 ALA B CA 1
ATOM 2109 C C . ALA B 1 121 ? -6.531 -3.664 -6.844 1 97.06 121 ALA B C 1
ATOM 2111 O O . ALA B 1 121 ? -6.176 -3.006 -7.824 1 97.06 121 ALA B O 1
ATOM 2112 N N . HIS B 1 122 ? -5.734 -3.867 -5.785 1 98.31 122 HIS B N 1
ATOM 2113 C CA . HIS B 1 122 ? -4.445 -3.193 -5.68 1 98.31 122 HIS B CA 1
ATOM 2114 C C . HIS B 1 122 ? -3.52 -3.926 -4.715 1 98.31 122 HIS B C 1
ATOM 2116 O O . HIS B 1 122 ? -3.959 -4.414 -3.674 1 98.31 122 HIS B O 1
ATOM 2122 N N . ILE B 1 123 ? -2.248 -4.023 -5.082 1 98.81 123 ILE B N 1
ATOM 2123 C CA . ILE B 1 123 ? -1.194 -4.496 -4.188 1 98.81 123 ILE B CA 1
ATOM 2124 C C . ILE B 1 123 ? -0.075 -3.461 -4.117 1 98.81 123 ILE B C 1
ATOM 2126 O O . ILE B 1 123 ? 0.337 -2.912 -5.145 1 98.81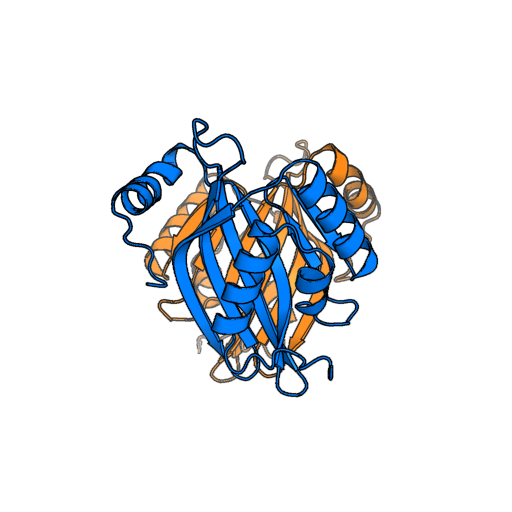 123 ILE B O 1
ATOM 2130 N N . HIS B 1 124 ? 0.337 -3.107 -2.947 1 98.94 124 HIS B N 1
ATOM 2131 C CA . HIS B 1 124 ? 1.524 -2.295 -2.709 1 98.94 124 HIS B CA 1
ATOM 2132 C C . HIS B 1 124 ? 2.518 -3.023 -1.81 1 98.94 124 HIS B C 1
ATOM 2134 O O . HIS B 1 124 ? 2.23 -3.275 -0.637 1 98.94 124 HIS B O 1
ATOM 2140 N N . ALA B 1 125 ? 3.631 -3.33 -2.361 1 98.69 125 ALA B N 1
ATOM 2141 C CA . ALA B 1 125 ? 4.664 -4.023 -1.595 1 98.69 125 ALA B CA 1
ATOM 2142 C C . ALA B 1 125 ? 5.941 -3.189 -1.523 1 98.69 125 ALA B C 1
ATOM 2144 O O . ALA B 1 125 ? 6.25 -2.432 -2.445 1 98.69 125 ALA B O 1
ATOM 2145 N N . SER B 1 126 ? 6.672 -3.295 -0.459 1 98.44 126 SER B N 1
ATOM 2146 C CA . SER B 1 126 ? 7.965 -2.646 -0.256 1 98.44 126 SER B CA 1
ATOM 2147 C C . SER B 1 126 ? 8.867 -3.477 0.653 1 98.44 126 SER B C 1
ATOM 2149 O O . SER B 1 126 ? 8.375 -4.285 1.444 1 98.44 126 SER B O 1
ATOM 2151 N N . PRO B 1 127 ? 10.164 -3.256 0.507 1 97.5 127 PRO B N 1
ATOM 2152 C CA . PRO B 1 127 ? 11.07 -4.035 1.356 1 97.5 127 PRO B CA 1
ATOM 2153 C C . PRO B 1 127 ? 11.016 -3.609 2.822 1 97.5 127 PRO B C 1
ATOM 2155 O O . PRO B 1 127 ? 10.82 -2.428 3.117 1 97.5 127 PRO B O 1
ATOM 2158 N N . ILE B 1 128 ? 11.156 -4.559 3.689 1 96.38 128 ILE B N 1
ATOM 2159 C CA . ILE B 1 128 ? 11.438 -4.289 5.094 1 96.38 128 ILE B CA 1
ATOM 2160 C C . ILE B 1 128 ? 12.945 -4.184 5.301 1 96.38 128 ILE B C 1
ATOM 2162 O O . ILE B 1 128 ? 13.695 -5.113 4.984 1 96.38 128 ILE B O 1
ATOM 2166 N N . PRO B 1 129 ? 13.32 -3.049 5.844 1 93.56 129 PRO B N 1
ATOM 2167 C CA . PRO B 1 129 ? 14.758 -2.926 6.102 1 93.56 129 PRO B CA 1
ATOM 2168 C C . PRO B 1 129 ? 15.281 -4.02 7.027 1 93.56 129 PRO B C 1
ATOM 2170 O O . PRO B 1 129 ? 14.562 -4.488 7.91 1 93.56 129 PRO B O 1
ATOM 2173 N N . GLU B 1 130 ? 16.578 -4.266 6.82 1 89.5 130 GLU B N 1
ATOM 2174 C CA . GLU B 1 130 ? 17.203 -5.355 7.555 1 89.5 130 GLU B CA 1
ATOM 2175 C C . GLU B 1 130 ? 17.062 -5.172 9.062 1 89.5 130 GLU B C 1
ATOM 2177 O O . GLU B 1 130 ? 16.781 -6.125 9.789 1 89.5 130 GLU B O 1
ATOM 2182 N N . GLN B 1 131 ? 17.203 -3.955 9.492 1 86.12 131 GLN B N 1
ATOM 2183 C CA . GLN B 1 131 ? 17.156 -3.66 10.922 1 86.12 131 GLN B CA 1
ATOM 2184 C C . GLN B 1 131 ? 15.773 -3.984 11.5 1 86.12 131 GLN B C 1
ATOM 2186 O O . GLN B 1 131 ? 15.664 -4.352 12.664 1 86.12 131 GLN B O 1
ATOM 2191 N N . ALA B 1 132 ? 14.781 -3.867 10.688 1 88.5 132 ALA B N 1
ATOM 2192 C CA . ALA B 1 132 ? 13.414 -4.102 11.141 1 88.5 132 ALA B CA 1
ATOM 2193 C C . ALA 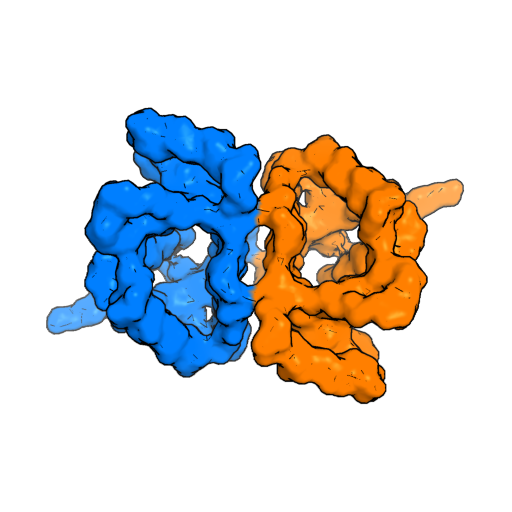B 1 132 ? 12.992 -5.543 10.875 1 88.5 132 ALA B C 1
ATOM 2195 O O . ALA B 1 132 ? 12.047 -6.043 11.492 1 88.5 132 ALA B O 1
ATOM 2196 N N . ALA B 1 133 ? 13.703 -6.223 10.055 1 88.56 133 ALA B N 1
ATOM 2197 C CA . ALA B 1 133 ? 13.328 -7.562 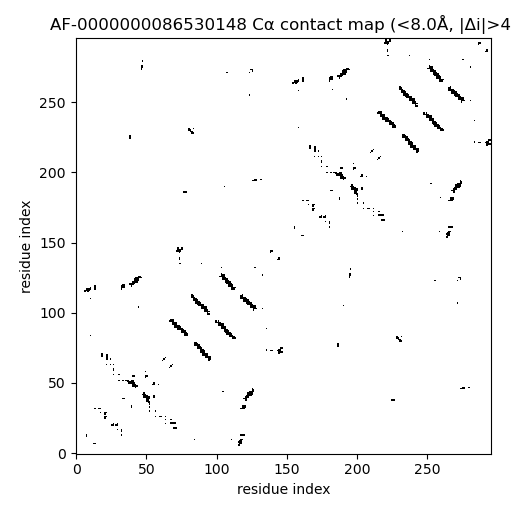9.609 1 88.56 133 ALA B CA 1
ATOM 2198 C C . ALA B 1 133 ? 13.438 -8.57 10.75 1 88.56 133 ALA B C 1
ATOM 2200 O O . ALA B 1 133 ? 12.727 -9.578 10.773 1 88.56 133 ALA B O 1
ATOM 2201 N N . GLY B 1 134 ? 14.32 -8.273 11.648 1 84.81 134 GLY B N 1
ATOM 2202 C CA . GLY B 1 134 ? 14.562 -9.172 12.766 1 84.81 134 GLY B CA 1
ATOM 2203 C C . GLY B 1 134 ? 13.32 -9.422 13.609 1 84.81 134 GLY B C 1
ATOM 2204 O O . GLY B 1 134 ? 13.164 -10.5 14.195 1 84.81 134 GLY B O 1
ATOM 2205 N N . GLN B 1 135 ? 12.445 -8.422 13.641 1 82.75 135 GLN B N 1
ATOM 2206 C CA . GLN B 1 135 ? 11.234 -8.539 14.445 1 82.75 135 GLN B CA 1
ATOM 2207 C C . GLN B 1 135 ? 10.312 -9.617 13.891 1 82.75 135 GLN B C 1
ATOM 2209 O O . GLN B 1 135 ? 9.516 -10.203 14.633 1 82.75 135 GLN B O 1
ATOM 2214 N N . PHE B 1 136 ? 10.453 -9.922 12.641 1 85.5 136 PHE B N 1
ATOM 2215 C CA . PHE B 1 136 ? 9.547 -10.875 12 1 85.5 136 PHE B CA 1
ATOM 2216 C C . PHE B 1 136 ? 10.242 -12.211 11.773 1 85.5 136 PHE B C 1
ATOM 2218 O O . PHE B 1 136 ? 9.586 -13.242 11.641 1 85.5 136 PHE B O 1
ATOM 2225 N N . ALA B 1 137 ? 11.555 -12.227 11.68 1 78.88 137 ALA B N 1
ATOM 2226 C CA . ALA B 1 137 ? 12.328 -13.43 11.414 1 78.88 137 ALA B CA 1
ATOM 2227 C C . ALA B 1 137 ? 12.117 -14.469 12.516 1 78.88 137 ALA B C 1
ATOM 2229 O O . ALA B 1 137 ? 12.133 -15.672 12.25 1 78.88 137 ALA B O 1
ATOM 2230 N N . ALA B 1 138 ? 11.945 -13.992 13.672 1 75.94 138 ALA B N 1
ATOM 2231 C CA . ALA B 1 138 ? 11.727 -14.914 14.789 1 75.94 138 ALA B CA 1
ATOM 2232 C C . ALA B 1 138 ? 10.445 -15.719 14.602 1 75.94 138 ALA B C 1
ATOM 2234 O O . ALA B 1 138 ? 10.359 -16.875 15.031 1 75.94 138 ALA B O 1
ATOM 2235 N N . LYS B 1 139 ? 9.508 -15.188 13.906 1 74.31 139 LYS B N 1
ATOM 2236 C CA . LYS B 1 139 ? 8.234 -15.859 13.688 1 74.31 139 LYS B CA 1
A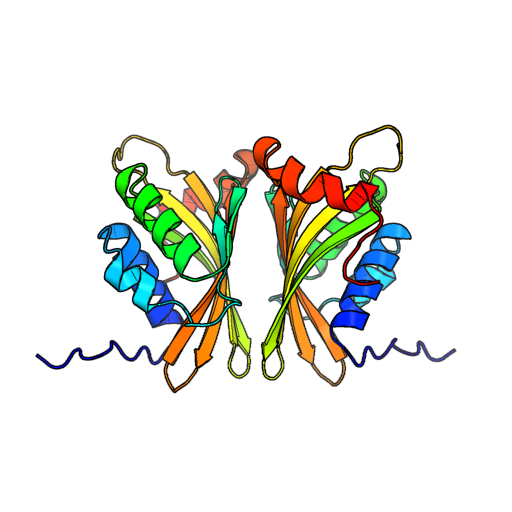TOM 2237 C C . LYS B 1 139 ? 8.367 -16.969 12.656 1 74.31 139 LYS B C 1
ATOM 2239 O O . LYS B 1 139 ? 7.602 -17.938 12.68 1 74.31 139 LYS B O 1
ATOM 2244 N N . ILE B 1 140 ? 9.156 -16.766 11.672 1 70.12 140 ILE B N 1
ATOM 2245 C CA . ILE B 1 140 ? 9.422 -17.797 10.672 1 70.12 140 ILE B CA 1
ATOM 2246 C C . ILE B 1 140 ? 9.938 -19.062 11.352 1 70.12 140 ILE B C 1
ATOM 2248 O O . ILE B 1 140 ? 9.469 -20.172 11.07 1 70.12 140 ILE B O 1
ATOM 2252 N N . ARG B 1 141 ? 10.836 -18.844 12.188 1 66.06 141 ARG B N 1
ATOM 2253 C CA . ARG B 1 141 ? 11.508 -19.969 12.844 1 66.06 141 ARG B CA 1
ATOM 2254 C C . ARG B 1 141 ? 10.539 -20.75 13.727 1 66.06 141 ARG B C 1
ATOM 2256 O O . ARG B 1 141 ? 10.641 -21.969 13.844 1 66.06 141 ARG B O 1
ATOM 2263 N N . HIS B 1 142 ? 9.641 -19.875 14.273 1 62 142 HIS B N 1
ATOM 2264 C CA . HIS B 1 142 ? 8.766 -20.562 15.227 1 62 142 HIS B CA 1
ATOM 2265 C C . HIS B 1 142 ? 7.516 -21.094 14.539 1 62 142 HIS B C 1
ATOM 2267 O O . HIS B 1 142 ? 6.691 -21.75 15.18 1 62 142 HIS B O 1
ATOM 2273 N N . GLY B 1 143 ? 7.504 -21.141 13.211 1 57.25 143 GLY B N 1
ATOM 2274 C CA . GLY B 1 143 ? 6.352 -21.703 12.508 1 57.25 143 GLY B CA 1
ATOM 2275 C C . GLY B 1 143 ? 5.051 -21 12.867 1 57.25 143 GLY B C 1
ATOM 2276 O O . GLY B 1 143 ? 3.971 -21.578 12.703 1 57.25 143 GLY B O 1
ATOM 2277 N N . GLN B 1 144 ? 5.02 -19.906 13.617 1 49.81 144 GLN B N 1
ATOM 2278 C CA . GLN B 1 144 ? 3.82 -19.281 14.164 1 49.81 144 GLN B CA 1
ATOM 2279 C C . GLN B 1 144 ? 3.168 -18.359 13.133 1 49.81 144 GLN B C 1
ATOM 2281 O O . GLN B 1 144 ? 3.006 -17.156 13.383 1 49.81 144 GLN B O 1
ATOM 2286 N N . GLY B 1 145 ? 3.023 -18.781 11.945 1 46.22 145 GLY B N 1
ATOM 2287 C CA . GLY B 1 145 ? 2.334 -17.953 10.977 1 46.22 145 GLY B CA 1
ATOM 2288 C C . GLY B 1 145 ? 0.874 -17.719 11.312 1 46.22 145 GLY B C 1
ATOM 2289 O O . GLY B 1 145 ? 0.237 -18.562 11.945 1 46.22 145 GLY B O 1
ATOM 2290 N N . PRO B 1 146 ? 0.417 -16.469 11.359 1 42.34 146 PRO B N 1
ATOM 2291 C CA . PRO B 1 146 ? -0.923 -16.219 11.898 1 42.34 146 PRO B CA 1
ATOM 2292 C C . PRO B 1 146 ? -2.018 -16.953 11.117 1 42.34 146 PRO B C 1
ATOM 2294 O O . PRO B 1 146 ? -3.182 -16.938 11.523 1 42.34 146 PRO B O 1
ATOM 2297 N N . LEU B 1 147 ? -1.908 -17.125 9.867 1 42.31 147 LEU B N 1
ATOM 2298 C CA . LEU B 1 147 ? -3.029 -17.766 9.188 1 42.31 147 LEU B CA 1
ATOM 2299 C C . LEU B 1 147 ? -3.223 -19.188 9.688 1 42.31 147 LEU B C 1
ATOM 2301 O O . LEU B 1 147 ? -4.191 -19.859 9.312 1 42.31 147 LEU B O 1
ATOM 2305 N N . HIS B 1 148 ? -2.258 -19.797 10.344 1 34.75 148 HIS B N 1
ATOM 2306 C CA . HIS B 1 148 ? -2.529 -21.109 10.922 1 34.75 148 HIS B CA 1
ATOM 2307 C C . HIS B 1 148 ? -2.926 -20.984 12.391 1 34.75 148 HIS B C 1
ATOM 2309 O O . HIS B 1 148 ? -2.412 -20.125 13.109 1 34.75 148 HIS B O 1
#

Sequence (296 aa):
MPRFARLFEAAADTLNAYYQAVADANLDALLGLWIDEDFASCVWADGEHLHGLDQIRSGLANRLATRPVTIEPLDIRVYDSLGTVVYTIAEAHQQADLTAEPDMVFATYVMIHERGEWRIAHIHASPIPEQAAGQFAAKIRHGQGPLHMPRFARLFEAAADTLNAYYQAVADANLDALLGLWIDEDFASCVWADGEHLHGLDQIRSGLANRLATRPVTIEPLDIRVYDSLGTVVYTIAEAHQQADLTAEPDMVFATYVMIHERGEWRIAHIHASPIPEQAAGQFAAKIRHGQGPLH

Organism: NCBI:txid488447